Protein AF-A0A2P2I6U3-F1 (afdb_monomer)

Structure (mmCIF, N/CA/C/O backbone):
data_AF-A0A2P2I6U3-F1
#
_entry.id   AF-A0A2P2I6U3-F1
#
loop_
_atom_site.group_PDB
_atom_site.id
_atom_site.type_symbol
_atom_site.label_atom_id
_atom_site.label_alt_id
_atom_site.label_comp_id
_atom_site.label_asym_id
_atom_site.label_entity_id
_atom_site.label_seq_id
_atom_site.pdbx_PDB_ins_code
_atom_site.Cartn_x
_atom_site.Cartn_y
_atom_site.Cartn_z
_atom_site.occupancy
_atom_site.B_iso_or_equiv
_atom_site.auth_seq_id
_atom_site.auth_comp_id
_atom_site.auth_asym_id
_atom_site.auth_atom_id
_atom_site.pdbx_PDB_model_num
ATOM 1 N N . GLU A 1 1 ? -34.707 10.353 3.889 1.00 72.12 1 GLU A N 1
ATOM 2 C CA . GLU A 1 1 ? -35.428 11.350 3.066 1.00 72.12 1 GLU A CA 1
ATOM 3 C C . GLU A 1 1 ? -36.937 11.188 3.219 1.00 72.12 1 GLU A C 1
ATOM 5 O O . GLU A 1 1 ? -37.563 12.155 3.626 1.00 72.12 1 GLU A O 1
ATOM 10 N N . ALA A 1 2 ? -37.469 9.963 3.105 1.00 83.56 2 ALA A N 1
ATOM 11 C CA . ALA A 1 2 ? -38.882 9.637 3.361 1.00 83.56 2 ALA A CA 1
ATOM 12 C C . ALA A 1 2 ? -39.468 10.165 4.695 1.00 83.56 2 ALA A C 1
ATOM 14 O O . ALA A 1 2 ? -40.601 10.624 4.729 1.00 83.56 2 ALA A O 1
ATOM 15 N N . GLU A 1 3 ? -38.709 10.157 5.803 1.00 84.88 3 GLU A N 1
ATOM 16 C CA . GLU A 1 3 ? -39.200 10.711 7.083 1.00 84.88 3 GLU A CA 1
ATOM 17 C C . GLU A 1 3 ? -39.401 12.238 7.031 1.00 84.88 3 GLU A C 1
ATOM 19 O O . GLU A 1 3 ? -40.329 12.758 7.639 1.00 84.88 3 GLU A O 1
ATOM 24 N N . VAL A 1 4 ? -38.560 12.975 6.295 1.00 88.00 4 VAL A N 1
ATOM 25 C CA . VAL A 1 4 ? -38.697 14.438 6.171 1.00 88.00 4 VAL A CA 1
ATOM 26 C C . VAL A 1 4 ? -39.866 14.801 5.273 1.00 88.00 4 VAL A C 1
ATOM 28 O O . VAL A 1 4 ? -40.567 15.757 5.573 1.00 88.00 4 VAL A O 1
ATOM 31 N N . GLU A 1 5 ? -40.072 14.036 4.208 1.00 88.31 5 GLU A N 1
ATOM 32 C CA . GLU A 1 5 ? -41.209 14.181 3.301 1.00 88.31 5 GLU A CA 1
ATOM 33 C C . GLU A 1 5 ? -42.530 13.953 4.043 1.00 88.31 5 GLU A C 1
ATOM 35 O O . GLU A 1 5 ? -43.355 14.859 4.093 1.00 88.31 5 GLU A O 1
ATOM 40 N N . ARG A 1 6 ? -42.645 12.846 4.792 1.00 88.25 6 ARG A N 1
ATOM 41 C CA . ARG A 1 6 ? -43.804 12.576 5.660 1.00 88.25 6 ARG A CA 1
ATOM 42 C C . ARG A 1 6 ? -44.073 13.702 6.666 1.00 88.25 6 ARG A C 1
ATOM 44 O O . ARG A 1 6 ? -45.219 14.076 6.889 1.00 88.25 6 ARG A O 1
ATOM 51 N N . LEU A 1 7 ? -43.034 14.240 7.312 1.00 86.81 7 LEU A N 1
ATOM 52 C CA . LEU A 1 7 ? -43.202 15.333 8.279 1.00 86.81 7 LEU A CA 1
ATOM 53 C C . LEU A 1 7 ? -43.547 16.671 7.604 1.00 86.81 7 LEU A C 1
ATOM 55 O O . LEU A 1 7 ? -44.199 17.499 8.231 1.00 86.81 7 LEU A O 1
ATOM 59 N N . LEU A 1 8 ? -43.122 16.902 6.359 1.00 86.56 8 LEU A N 1
ATOM 60 C CA . LEU A 1 8 ? -43.490 18.089 5.580 1.00 86.56 8 LEU A CA 1
ATOM 61 C C . LEU A 1 8 ? -44.951 18.033 5.132 1.00 86.56 8 LEU A C 1
ATOM 63 O O . LEU A 1 8 ? -45.659 19.015 5.331 1.00 86.56 8 LEU A O 1
ATOM 67 N N . GLU A 1 9 ? -45.402 16.887 4.621 1.00 86.06 9 GLU A N 1
ATOM 68 C CA . GLU A 1 9 ? -46.812 16.638 4.290 1.00 86.06 9 GLU A CA 1
ATOM 69 C C . GLU A 1 9 ? -47.708 16.848 5.516 1.00 86.06 9 GLU A C 1
ATOM 71 O O . GLU A 1 9 ? -48.754 17.488 5.440 1.00 86.06 9 GLU A O 1
ATOM 76 N N . LEU A 1 10 ? -47.256 16.378 6.683 1.00 84.94 10 LEU A N 1
ATOM 77 C CA . LEU A 1 10 ? -47.972 16.562 7.940 1.00 84.94 10 LEU A CA 1
ATOM 78 C C . LEU A 1 10 ? -47.996 18.037 8.381 1.00 84.94 10 LEU A C 1
ATOM 80 O O . LEU A 1 10 ? -49.028 18.510 8.844 1.00 84.94 10 LEU A O 1
ATOM 84 N N . VAL A 1 11 ? -46.914 18.802 8.193 1.00 85.12 11 VAL A N 1
ATOM 85 C CA . VAL A 1 11 ? -46.905 20.258 8.454 1.00 85.12 11 VAL A CA 1
ATOM 86 C C . VAL A 1 11 ? -47.843 21.013 7.507 1.00 85.12 11 VAL A C 1
ATOM 88 O O . VAL A 1 11 ? -48.500 21.957 7.945 1.00 85.12 11 VAL A O 1
ATOM 91 N N . GLU A 1 12 ? -47.903 20.622 6.235 1.00 85.31 12 GLU A N 1
ATOM 92 C CA . GLU A 1 12 ? -48.780 21.232 5.231 1.00 85.31 12 GLU A CA 1
ATOM 93 C C . GLU A 1 12 ? -50.254 20.958 5.551 1.00 85.31 12 GLU A C 1
ATOM 95 O O . GLU A 1 12 ? -51.020 21.908 5.721 1.00 85.31 12 GLU A O 1
ATOM 100 N N . ALA A 1 13 ? -50.619 19.695 5.791 1.00 79.94 13 ALA A N 1
ATOM 101 C CA . ALA A 1 13 ? -51.964 19.310 6.217 1.00 79.94 13 ALA A CA 1
ATOM 102 C C . ALA A 1 13 ? -52.373 20.014 7.523 1.00 79.94 13 ALA A C 1
ATOM 104 O O . ALA A 1 13 ? -53.473 20.548 7.647 1.00 79.94 13 ALA A O 1
ATOM 105 N N . MET A 1 14 ? -51.463 20.105 8.497 1.00 76.75 14 MET A N 1
ATOM 106 C CA . MET A 1 14 ? -51.716 20.803 9.759 1.00 76.75 14 MET A CA 1
ATOM 107 C C . MET A 1 14 ? -51.795 22.329 9.648 1.00 76.75 14 MET A C 1
ATOM 109 O O . MET A 1 14 ? -52.259 22.969 10.592 1.00 76.75 14 MET A O 1
ATOM 113 N N . SER A 1 15 ? -51.366 22.927 8.536 1.00 76.31 15 SER A N 1
ATOM 114 C CA . SER A 1 15 ? -51.547 24.363 8.295 1.00 76.31 15 SER A CA 1
ATOM 115 C C . SER A 1 15 ? -52.991 24.722 7.925 1.00 76.31 15 SER A C 1
ATOM 117 O O . SER A 1 15 ? -53.403 25.866 8.120 1.00 76.31 15 SER A O 1
ATOM 119 N N . GLU A 1 16 ? -53.766 23.735 7.466 1.00 74.88 16 GLU A N 1
ATOM 120 C CA . GLU A 1 16 ? -55.179 23.873 7.102 1.00 74.88 16 GLU A CA 1
ATOM 121 C C . GLU A 1 16 ? -56.122 23.628 8.293 1.00 74.88 16 GLU A C 1
ATOM 123 O O . GLU A 1 16 ? -57.252 24.121 8.310 1.00 74.88 16 GLU A O 1
ATOM 128 N N . PHE A 1 17 ? -55.656 22.907 9.319 1.00 73.62 17 PHE A N 1
ATOM 129 C CA . PHE A 1 17 ? -56.440 22.595 10.514 1.00 73.62 17 PHE A CA 1
ATOM 130 C C . PHE A 1 17 ? -56.367 23.704 11.572 1.00 73.62 17 PHE A C 1
ATOM 132 O O . PHE A 1 17 ? -55.311 24.263 11.875 1.00 73.62 17 PHE A O 1
ATOM 139 N N . THR A 1 18 ? -57.504 23.992 12.213 1.00 73.38 18 THR A N 1
ATOM 140 C CA . THR A 1 18 ? -57.532 24.884 13.385 1.00 73.38 18 THR A CA 1
ATOM 141 C C . THR A 1 18 ? -57.047 24.163 14.653 1.00 73.38 18 THR A C 1
ATOM 143 O O . THR A 1 18 ? -57.445 23.022 14.877 1.00 73.38 18 THR A O 1
ATOM 146 N N . PRO A 1 19 ? -56.297 24.824 15.561 1.00 67.31 19 PRO A N 1
ATOM 147 C CA . PRO A 1 19 ? -55.692 24.186 16.744 1.00 67.31 19 PRO A CA 1
ATOM 148 C C . PRO A 1 19 ? -56.659 23.520 17.743 1.00 67.31 19 PRO A C 1
ATOM 150 O O . PRO A 1 19 ? -56.214 22.796 18.629 1.00 67.31 19 PRO A O 1
ATOM 153 N N . CYS A 1 20 ? -57.967 23.786 17.643 1.00 65.75 20 CYS A N 1
ATOM 154 C CA . CYS A 1 20 ? -59.003 23.218 18.516 1.00 65.75 20 CYS A CA 1
ATOM 155 C C . CYS A 1 20 ? -59.630 21.918 17.983 1.00 65.75 20 CYS A C 1
ATOM 157 O O . CYS A 1 20 ? -60.522 21.374 18.632 1.00 65.75 20 CYS A O 1
ATOM 159 N N . GLN A 1 21 ? -59.217 21.436 16.810 1.00 78.56 21 GLN A N 1
ATOM 160 C CA . GLN A 1 21 ? -59.732 20.195 16.236 1.00 78.56 21 GLN A CA 1
ATOM 161 C C . GLN A 1 21 ? -59.017 18.963 16.823 1.00 78.56 21 GLN A C 1
ATOM 163 O O . GLN A 1 21 ? -57.795 18.994 16.987 1.00 78.56 21 GLN A O 1
ATOM 168 N N . PRO A 1 22 ? -59.738 17.872 17.149 1.00 75.56 22 PRO A N 1
ATOM 169 C CA . PRO A 1 22 ? -59.126 16.650 17.681 1.00 75.56 22 PRO A CA 1
ATOM 170 C C . PRO A 1 22 ? -58.134 16.017 16.695 1.00 75.56 22 PRO A C 1
ATOM 172 O O . PRO A 1 22 ? -57.142 15.421 17.111 1.00 75.56 22 PRO A O 1
ATOM 175 N N . GLU A 1 23 ? -58.340 16.215 15.393 1.00 76.44 23 GLU A N 1
ATOM 176 C CA . GLU A 1 23 ? -57.441 15.764 14.329 1.00 76.44 23 GLU A CA 1
ATOM 177 C C . GLU A 1 23 ? -56.062 16.444 14.415 1.00 76.44 23 GLU A C 1
ATOM 179 O O . GLU A 1 23 ? -55.039 15.813 14.152 1.00 76.44 23 GLU A O 1
ATOM 184 N N . TYR A 1 24 ? -56.017 17.706 14.861 1.00 79.50 24 TYR A N 1
ATOM 185 C CA . TYR A 1 24 ? -54.774 18.456 15.059 1.00 79.50 24 TYR A CA 1
ATOM 186 C C . TYR A 1 24 ? -53.942 17.881 16.215 1.00 79.50 24 TYR A C 1
ATOM 188 O O . TYR A 1 24 ? -52.721 17.770 16.112 1.00 79.50 24 TYR A O 1
ATOM 196 N N . GLN A 1 25 ? -54.595 17.480 17.311 1.00 80.00 25 GLN A N 1
ATOM 197 C CA . GLN A 1 25 ? -53.914 16.854 18.451 1.00 80.00 25 GLN A CA 1
ATOM 198 C C . GLN A 1 25 ? -53.419 15.446 18.105 1.00 80.00 25 GLN A C 1
ATOM 200 O O . GLN A 1 25 ? -52.273 15.116 18.398 1.00 80.00 25 GLN A O 1
ATOM 205 N N . HIS A 1 26 ? -54.230 14.656 17.398 1.00 80.56 26 HIS A N 1
ATOM 206 C CA . HIS A 1 26 ? -53.841 13.319 16.951 1.00 80.56 26 HIS A CA 1
ATOM 207 C C . HIS A 1 26 ? -52.624 13.345 16.005 1.00 80.56 26 HIS A C 1
ATOM 209 O O . HIS A 1 26 ? -51.716 12.529 16.142 1.00 80.56 26 HIS A O 1
ATOM 215 N N . ALA A 1 27 ? -52.557 14.305 15.076 1.00 79.38 27 ALA A N 1
ATOM 216 C CA . ALA A 1 27 ? -51.416 14.453 14.165 1.00 79.38 27 ALA A CA 1
ATOM 217 C C . ALA A 1 27 ? -50.106 14.819 14.895 1.00 79.38 27 ALA A C 1
ATOM 219 O O . ALA A 1 27 ? -49.026 14.353 14.523 1.00 79.38 27 ALA A O 1
ATOM 220 N N . LEU A 1 28 ? -50.194 15.622 15.961 1.00 83.06 28 LEU A N 1
ATOM 221 C CA . LEU A 1 28 ? -49.058 15.944 16.831 1.00 83.06 28 LEU A CA 1
ATOM 222 C C . LEU A 1 28 ? -48.564 14.715 17.603 1.00 83.06 28 LEU A C 1
ATOM 224 O O . LEU A 1 28 ? -47.358 14.453 17.645 1.00 83.06 28 LEU A O 1
ATOM 228 N N . GLU A 1 29 ? -49.489 13.929 18.153 1.00 84.00 29 GLU A N 1
ATOM 229 C CA . GLU A 1 29 ? -49.180 12.679 18.852 1.00 84.00 29 GLU A CA 1
ATOM 230 C C . GLU A 1 29 ? -48.549 11.637 17.918 1.00 84.00 29 GLU A C 1
ATOM 232 O O . GLU A 1 29 ? -47.553 11.014 18.289 1.00 84.00 29 GLU A O 1
ATOM 237 N N . GLU A 1 30 ? -49.046 11.503 16.684 1.00 83.94 30 GLU A N 1
ATOM 238 C CA . GLU A 1 30 ? -48.472 10.606 15.671 1.00 83.94 30 GLU A CA 1
ATOM 239 C C . GLU A 1 30 ? -47.037 11.007 15.295 1.00 83.94 30 GLU A C 1
ATOM 241 O O . GLU A 1 30 ? -46.159 10.155 15.125 1.00 83.94 30 GLU A O 1
ATOM 246 N N . ALA A 1 31 ? -46.766 12.312 15.216 1.00 81.06 31 ALA A N 1
ATOM 247 C CA . ALA A 1 31 ? -45.419 12.829 15.010 1.00 81.06 31 ALA A CA 1
ATOM 248 C C . ALA A 1 31 ? -44.532 12.726 16.271 1.00 81.06 31 ALA A C 1
ATOM 250 O O . ALA A 1 31 ? -43.308 12.889 16.174 1.00 81.06 31 ALA A O 1
ATOM 251 N N . GLY A 1 32 ? -45.112 12.439 17.442 1.00 84.50 32 GLY A N 1
ATOM 252 C CA . GLY A 1 32 ? -44.432 12.373 18.737 1.00 84.50 32 GLY A CA 1
ATOM 253 C C . GLY A 1 32 ? -43.978 13.740 19.249 1.00 84.50 32 GLY A C 1
ATOM 254 O O . GLY A 1 32 ? -42.893 13.851 19.824 1.00 84.50 32 GLY A O 1
ATOM 255 N N . VAL A 1 33 ? -44.748 14.794 18.969 1.00 85.56 33 VAL A N 1
ATOM 256 C CA . VAL A 1 33 ? -44.380 16.190 19.227 1.00 85.56 33 VAL A CA 1
ATOM 257 C C . VAL A 1 33 ? -45.540 16.937 19.889 1.00 85.56 33 VAL A C 1
ATOM 259 O O . VAL A 1 33 ? -46.689 16.683 19.566 1.00 85.56 33 VAL A O 1
ATOM 262 N N . SER A 1 34 ? -45.266 17.880 20.797 1.00 83.12 34 SER A N 1
ATOM 263 C CA . SER A 1 34 ? -46.320 18.535 21.599 1.00 83.12 34 SER A CA 1
ATOM 264 C C . SER A 1 34 ? -46.818 19.853 20.994 1.00 83.12 34 SER A C 1
ATOM 266 O O . SER A 1 34 ? -47.833 20.399 21.420 1.00 83.12 34 SER A O 1
ATOM 268 N N . SER A 1 35 ? -46.085 20.405 20.023 1.00 85.50 35 SER A N 1
ATOM 269 C CA . SER A 1 35 ? -46.389 21.688 19.387 1.00 85.50 35 SER A CA 1
ATOM 270 C C . SER A 1 35 ? -45.965 21.725 17.917 1.00 85.50 35 SER A C 1
ATOM 272 O O . SER A 1 35 ? -44.944 21.162 17.523 1.00 85.50 35 SER A O 1
ATOM 274 N N . MET A 1 36 ? -46.702 22.488 17.108 1.00 81.94 36 MET A N 1
ATOM 275 C CA . MET A 1 36 ? -46.356 22.790 15.715 1.00 81.94 36 MET A CA 1
ATOM 276 C C . MET A 1 36 ? -44.940 23.368 15.571 1.00 81.94 36 MET A C 1
ATOM 278 O O . MET A 1 36 ? -44.224 23.063 14.617 1.00 81.94 36 MET A O 1
ATOM 282 N N . ASP A 1 37 ? -44.503 24.185 16.529 1.00 84.69 37 ASP A N 1
ATOM 283 C CA . ASP A 1 37 ? -43.168 24.786 16.490 1.00 84.69 37 ASP A CA 1
ATOM 284 C C . ASP A 1 37 ? -42.065 23.747 16.700 1.00 84.69 37 ASP A C 1
ATOM 286 O O . ASP A 1 37 ? -40.988 23.841 16.110 1.00 84.69 37 ASP A O 1
ATOM 290 N N . GLU A 1 38 ? -42.322 22.735 17.524 1.00 86.00 38 GLU A N 1
ATOM 291 C CA . GLU A 1 38 ? -41.407 21.615 17.724 1.00 86.00 38 GLU A CA 1
ATOM 292 C C . GLU A 1 38 ? -41.348 20.721 16.478 1.00 86.00 38 GLU A C 1
ATOM 294 O O . GLU A 1 38 ? -40.266 20.262 16.106 1.00 86.00 38 GLU A O 1
ATOM 299 N N . LEU A 1 39 ? -42.472 20.552 15.774 1.00 86.00 39 LEU A N 1
ATOM 300 C CA . LEU A 1 39 ? -42.542 19.786 14.532 1.00 86.00 39 LEU A CA 1
ATOM 301 C C . LEU A 1 39 ? -41.736 20.480 13.424 1.00 86.00 39 LEU A C 1
ATOM 303 O O . LEU A 1 39 ? -40.874 19.863 12.795 1.00 86.00 39 LEU A O 1
ATOM 307 N N . LYS A 1 40 ? -41.918 21.797 13.262 1.00 87.56 40 LYS A N 1
ATOM 308 C CA . LYS A 1 40 ? -41.123 22.631 12.344 1.00 87.56 40 LYS A CA 1
ATOM 309 C C . LYS A 1 40 ? -39.629 22.595 12.681 1.00 87.56 40 LYS A C 1
ATOM 311 O O . LYS A 1 40 ? -38.795 22.485 11.780 1.00 87.56 40 LYS A O 1
ATOM 316 N N . LYS A 1 41 ? -39.267 22.627 13.970 1.00 90.88 41 LYS A N 1
ATOM 317 C CA . LYS A 1 41 ? -37.871 22.460 14.419 1.00 90.88 41 LYS A CA 1
ATOM 318 C C . LYS A 1 41 ? -37.328 21.078 14.056 1.00 90.88 41 LYS A C 1
ATOM 320 O O . LYS A 1 41 ? -36.211 20.989 13.546 1.00 90.88 41 LYS A O 1
ATOM 325 N N . ARG A 1 42 ? -38.102 20.007 14.256 1.00 88.50 42 ARG A N 1
ATOM 326 C CA . ARG A 1 42 ? -37.706 18.637 13.893 1.00 88.50 42 ARG A CA 1
ATOM 327 C C . ARG A 1 42 ? -37.437 18.520 12.391 1.00 88.50 42 ARG A C 1
ATOM 329 O O . ARG A 1 42 ? -36.359 18.057 12.015 1.00 88.50 42 ARG A O 1
ATOM 336 N N . VAL A 1 43 ? -38.325 19.048 11.549 1.00 91.00 43 VAL A N 1
ATOM 337 C CA . VAL A 1 43 ? -38.124 19.130 10.091 1.00 91.00 43 VAL A CA 1
ATOM 338 C C . VAL A 1 43 ? -36.840 19.894 9.749 1.00 91.00 43 VAL A C 1
ATOM 340 O O . VAL A 1 43 ? -36.000 19.378 9.012 1.00 91.00 43 VAL A O 1
ATOM 343 N N . ALA A 1 44 ? -36.624 21.075 10.336 1.00 92.00 44 ALA A N 1
ATOM 344 C CA . ALA A 1 44 ? -35.427 21.880 10.084 1.00 92.00 44 ALA A CA 1
ATOM 345 C C . ALA A 1 44 ? -34.128 21.147 10.473 1.00 92.00 44 ALA A C 1
ATOM 347 O O . ALA A 1 44 ? -33.147 21.167 9.724 1.00 92.00 44 ALA A O 1
ATOM 348 N N . THR A 1 45 ? -34.115 20.446 11.613 1.00 92.06 45 THR A N 1
ATOM 349 C CA . THR A 1 45 ? -32.941 19.669 12.046 1.00 92.06 45 THR A CA 1
ATOM 350 C C . THR A 1 45 ? -32.647 18.494 11.115 1.00 92.06 45 THR A C 1
ATOM 352 O O . THR A 1 45 ? -31.483 18.260 10.780 1.00 92.06 45 THR A O 1
ATOM 355 N N . LEU A 1 46 ? -33.675 17.776 10.650 1.00 89.69 46 LEU A N 1
ATOM 356 C CA . LEU A 1 46 ? -33.506 16.673 9.707 1.00 89.69 46 LEU A CA 1
ATOM 357 C C . LEU A 1 46 ? -33.047 17.178 8.334 1.00 89.69 46 LEU A C 1
ATOM 359 O O . LEU A 1 46 ? -32.109 16.620 7.769 1.00 89.69 46 LEU A O 1
ATOM 363 N N . GLN A 1 47 ? -33.600 18.287 7.837 1.00 91.12 47 GLN A N 1
ATOM 364 C CA . GLN A 1 47 ? -33.125 18.939 6.613 1.00 91.12 47 GLN A CA 1
ATOM 365 C C . GLN A 1 47 ? -31.660 19.379 6.729 1.00 91.12 47 GLN A C 1
ATOM 367 O O . GLN A 1 47 ? -30.885 19.194 5.791 1.00 91.12 47 GLN A O 1
ATOM 372 N N . GLN A 1 48 ? -31.238 19.915 7.878 1.00 92.56 48 GLN A N 1
ATOM 373 C CA . GLN A 1 48 ? -29.841 20.287 8.105 1.00 92.56 48 GLN A CA 1
ATOM 374 C C . GLN A 1 48 ? -28.918 19.058 8.131 1.00 92.56 48 GLN A C 1
ATOM 376 O O . GLN A 1 48 ? -27.818 19.113 7.579 1.00 92.56 48 GLN A O 1
ATOM 381 N N . LYS A 1 49 ? -29.355 17.941 8.727 1.00 91.12 49 LYS A N 1
ATOM 382 C CA . LYS A 1 49 ? -28.618 16.665 8.699 1.00 91.12 49 LYS A CA 1
ATOM 383 C C . LYS A 1 49 ? -28.512 16.102 7.279 1.00 91.12 49 LYS A C 1
ATOM 385 O O . LYS A 1 49 ? -27.425 15.689 6.882 1.00 91.12 49 LYS A O 1
ATOM 390 N N . ILE A 1 50 ? -29.588 16.157 6.493 1.00 91.06 50 ILE A N 1
ATOM 391 C CA . ILE A 1 50 ? -29.591 15.747 5.079 1.00 91.06 50 ILE A CA 1
ATOM 392 C C . ILE A 1 50 ? -28.649 16.635 4.256 1.00 91.06 50 ILE A C 1
ATOM 394 O O . ILE A 1 50 ? -27.837 16.133 3.492 1.00 91.06 50 ILE A O 1
ATOM 398 N N . ARG A 1 51 ? -28.671 17.959 4.443 1.00 91.00 51 ARG A N 1
ATOM 399 C CA . ARG A 1 51 ? -27.737 18.868 3.752 1.00 91.00 51 ARG A CA 1
ATOM 400 C C . ARG A 1 51 ? -26.282 18.588 4.120 1.00 91.00 51 ARG A C 1
ATOM 402 O O . ARG A 1 51 ? -25.434 18.551 3.240 1.00 91.00 51 ARG A O 1
ATOM 409 N N . LYS A 1 52 ? -25.983 18.355 5.402 1.00 91.12 52 LYS A N 1
ATOM 410 C CA . LYS A 1 52 ? -24.625 18.001 5.850 1.00 91.12 52 LYS A CA 1
ATOM 411 C C . LYS A 1 52 ? -24.156 16.669 5.266 1.00 91.12 52 LYS A C 1
ATOM 413 O O . LYS A 1 52 ? -23.017 16.581 4.830 1.0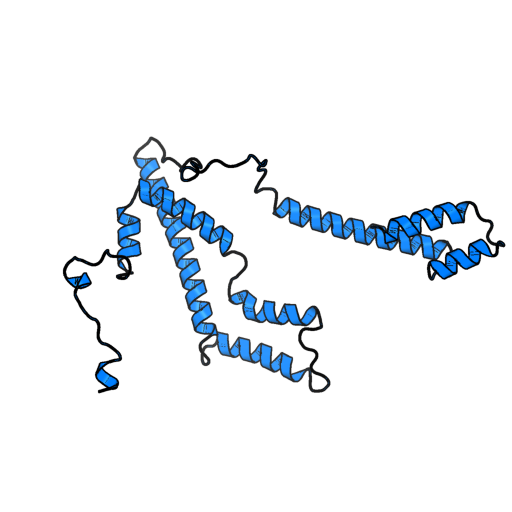0 91.12 52 LYS A O 1
ATOM 418 N N . THR A 1 53 ? -25.021 15.657 5.242 1.00 85.56 53 THR A N 1
ATOM 419 C CA . THR A 1 53 ? -24.701 14.345 4.656 1.00 85.56 53 THR A CA 1
ATOM 420 C C . THR A 1 53 ? -24.555 14.416 3.141 1.00 85.56 53 THR A C 1
ATOM 422 O O . THR A 1 53 ? -23.597 13.855 2.630 1.00 85.56 53 THR A O 1
ATOM 425 N N . ARG A 1 54 ? -25.394 15.179 2.428 1.00 89.12 54 ARG A N 1
ATOM 426 C CA . ARG A 1 54 ? -25.225 15.447 0.988 1.00 89.12 54 ARG A CA 1
ATOM 427 C C . ARG A 1 54 ? -23.952 16.223 0.681 1.00 89.12 54 ARG A C 1
ATOM 429 O O . ARG A 1 54 ? -23.257 15.866 -0.253 1.00 89.12 54 ARG A O 1
ATOM 436 N N . ASN A 1 55 ? -23.612 17.242 1.469 1.00 84.38 55 ASN A N 1
ATOM 437 C CA . ASN A 1 55 ? -22.361 17.981 1.284 1.00 84.38 55 ASN A CA 1
ATOM 438 C C . ASN A 1 55 ? -21.142 17.103 1.564 1.00 84.38 55 ASN A C 1
ATOM 440 O O . ASN A 1 55 ? -20.151 17.227 0.861 1.00 84.38 55 ASN A O 1
ATOM 444 N N . LYS A 1 56 ? -21.222 16.213 2.561 1.00 85.31 56 LYS A N 1
ATOM 445 C CA . LYS A 1 56 ? -20.176 15.226 2.832 1.00 85.31 56 LYS A CA 1
ATOM 446 C C . LYS A 1 56 ? -20.064 14.213 1.693 1.00 85.31 56 LYS A C 1
ATOM 448 O O . LYS A 1 56 ? -18.963 13.976 1.232 1.00 85.31 56 LYS A O 1
ATOM 453 N N . LEU A 1 57 ? -21.190 13.701 1.194 1.00 77.25 57 LEU A N 1
ATOM 454 C CA . LEU A 1 57 ? -21.222 12.817 0.031 1.00 77.25 57 LEU A CA 1
ATOM 455 C C . LEU A 1 57 ? -20.638 13.515 -1.197 1.00 77.25 57 LEU A C 1
ATOM 457 O O . LEU A 1 57 ? -19.805 12.933 -1.857 1.00 77.25 57 LEU A O 1
ATOM 461 N N . LEU A 1 58 ? -20.995 14.774 -1.460 1.00 77.56 58 LEU A N 1
ATOM 462 C CA . LEU A 1 58 ? -20.423 15.566 -2.547 1.00 77.56 58 LEU A CA 1
ATOM 463 C C . LEU A 1 58 ? -18.937 15.864 -2.338 1.00 77.56 58 LEU A C 1
ATOM 465 O O . LEU A 1 58 ? -18.226 15.915 -3.324 1.00 77.56 58 LEU A O 1
ATOM 469 N N . GLN A 1 59 ? -18.458 16.047 -1.104 1.00 70.94 59 GLN A N 1
ATOM 470 C CA . GLN A 1 59 ? -17.027 16.187 -0.806 1.00 70.94 59 GLN A CA 1
ATOM 471 C C . GLN A 1 59 ? -16.264 14.877 -1.015 1.00 70.94 59 GLN A C 1
ATOM 473 O O . GLN A 1 59 ? -15.167 14.899 -1.562 1.00 70.94 59 GLN A O 1
ATOM 478 N N . ASP A 1 60 ? -16.851 13.752 -0.612 1.00 61.91 60 ASP A N 1
ATOM 479 C CA . ASP A 1 60 ? -16.295 12.417 -0.831 1.00 61.91 60 ASP A CA 1
ATOM 480 C C . ASP A 1 60 ? -16.355 12.059 -2.333 1.00 61.91 60 ASP A C 1
ATOM 482 O O . ASP A 1 60 ? -15.427 11.461 -2.868 1.00 61.91 60 ASP A O 1
ATOM 486 N N . SER A 1 61 ? -17.391 12.509 -3.052 1.00 56.69 61 SER A N 1
ATOM 487 C CA . SER A 1 61 ? -17.519 12.384 -4.505 1.00 56.69 61 SER A CA 1
ATOM 488 C C . SER A 1 61 ? -16.589 13.333 -5.256 1.00 56.69 61 SER A C 1
ATOM 490 O O . SER A 1 61 ? -15.986 12.900 -6.215 1.00 56.69 61 SER A O 1
ATOM 492 N N . THR A 1 62 ? -16.376 14.590 -4.857 1.00 46.78 62 THR A N 1
ATOM 493 C CA . THR A 1 62 ? -15.393 15.467 -5.528 1.00 46.78 62 THR A CA 1
ATOM 494 C C . THR A 1 62 ? -13.951 15.107 -5.182 1.00 46.78 62 THR A C 1
ATOM 496 O O . THR A 1 62 ? -13.057 15.406 -5.969 1.00 46.78 62 THR A O 1
ATOM 499 N N . ALA A 1 63 ? -13.716 14.423 -4.059 1.00 45.12 63 ALA A N 1
ATOM 500 C CA . ALA A 1 63 ? -12.457 13.729 -3.799 1.00 45.12 63 ALA A CA 1
ATOM 501 C C . ALA A 1 63 ? -12.304 12.439 -4.638 1.00 45.12 63 ALA A C 1
ATOM 503 O O . ALA A 1 63 ? -11.179 11.986 -4.820 1.00 45.12 63 ALA A O 1
ATOM 504 N N . GLY A 1 64 ? -13.400 11.882 -5.176 1.00 43.88 64 GLY A N 1
ATOM 505 C CA . GLY A 1 64 ? -13.416 10.698 -6.051 1.00 43.88 64 GLY A CA 1
ATOM 506 C C . GLY A 1 64 ? -13.584 10.964 -7.561 1.00 43.88 64 GLY A C 1
ATOM 507 O O . GLY A 1 64 ? -13.214 10.119 -8.359 1.00 43.88 64 GLY A O 1
ATOM 508 N N . VAL A 1 65 ? -14.079 12.132 -7.987 1.00 37.44 65 VAL A N 1
ATOM 509 C CA . VAL A 1 65 ? -14.511 12.438 -9.377 1.00 37.44 65 VAL A CA 1
ATOM 510 C C . VAL A 1 65 ? -13.431 13.169 -10.199 1.00 37.44 65 VAL A C 1
ATOM 512 O O . VAL A 1 65 ? -13.707 13.796 -11.214 1.00 37.44 65 VAL A O 1
ATOM 515 N N . VAL A 1 66 ? -12.154 13.046 -9.828 1.00 36.06 66 VAL A N 1
ATOM 516 C CA . VAL A 1 66 ? -11.078 13.188 -10.839 1.00 36.06 66 VAL A CA 1
ATOM 517 C C . VAL A 1 66 ? -10.779 11.841 -11.515 1.00 36.06 66 VAL A C 1
ATOM 519 O O . VAL A 1 66 ? -9.966 11.781 -12.432 1.00 36.06 66 VAL A O 1
ATOM 522 N N . ALA A 1 67 ? -11.459 10.762 -11.116 1.00 41.06 67 ALA A N 1
ATOM 523 C CA . ALA A 1 67 ? -11.334 9.460 -11.743 1.00 41.06 67 ALA A CA 1
ATOM 524 C C . ALA A 1 67 ? -12.716 8.937 -12.158 1.00 41.06 67 ALA A C 1
ATOM 526 O O . ALA A 1 67 ? -13.586 8.719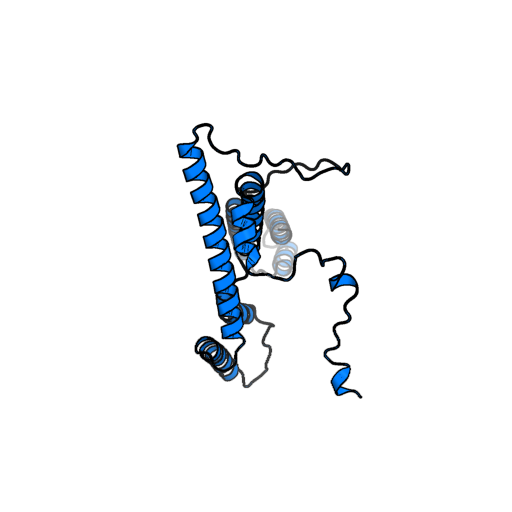 -11.323 1.00 41.06 67 ALA A O 1
ATOM 527 N N . ASP A 1 68 ? -12.848 8.693 -13.459 1.00 34.69 68 ASP A N 1
ATOM 528 C CA . ASP A 1 68 ? -13.818 7.782 -14.068 1.00 34.69 68 ASP A CA 1
ATOM 529 C C . ASP A 1 68 ? -15.213 8.340 -14.418 1.00 34.69 68 ASP A C 1
ATOM 531 O O . ASP A 1 68 ? -16.227 8.087 -13.773 1.00 34.69 68 ASP A O 1
ATOM 535 N N . GLU A 1 69 ? -15.271 9.044 -15.554 1.00 35.72 69 GLU A N 1
ATOM 536 C CA . GLU A 1 69 ? -16.405 8.912 -16.472 1.00 35.72 69 GLU A CA 1
ATOM 537 C C . GLU A 1 69 ? -16.079 7.775 -17.458 1.00 35.72 69 GLU A C 1
ATOM 539 O O . GLU A 1 69 ? -15.263 7.949 -18.366 1.00 35.72 69 GLU A O 1
ATOM 544 N N . GLN A 1 70 ? -16.707 6.608 -17.292 1.00 37.41 70 GLN A N 1
ATOM 545 C CA . GLN A 1 70 ? -16.796 5.589 -18.341 1.00 37.41 70 GLN A CA 1
ATOM 546 C C . GLN A 1 70 ? -18.255 5.183 -18.551 1.00 37.41 70 GLN A C 1
ATOM 548 O O . GLN A 1 70 ? -18.884 4.547 -17.709 1.00 37.41 70 GLN A O 1
ATOM 553 N N . GLU A 1 71 ? -18.777 5.585 -19.710 1.00 37.00 71 GLU A N 1
ATOM 554 C CA . GLU A 1 71 ? -19.990 5.048 -20.317 1.00 37.00 71 GLU A CA 1
ATOM 555 C C . GLU A 1 71 ? -19.835 3.545 -20.585 1.00 37.00 71 GLU A C 1
ATOM 557 O O . GLU A 1 71 ? -18.863 3.087 -21.190 1.00 37.00 71 GLU A O 1
ATOM 562 N N . GLU A 1 72 ? -20.854 2.791 -20.181 1.00 42.47 72 GLU A N 1
ATOM 563 C CA . GLU A 1 72 ? -21.040 1.390 -20.524 1.00 42.47 72 GLU A CA 1
ATOM 564 C C . GLU A 1 72 ? -21.177 1.210 -22.044 1.00 42.47 72 GLU A C 1
ATOM 566 O O . GLU A 1 72 ? -22.071 1.768 -22.688 1.00 42.47 72 GLU A O 1
ATOM 571 N N . LYS A 1 73 ? -20.338 0.347 -22.627 1.00 33.56 73 LYS A N 1
ATOM 572 C CA . LYS A 1 73 ? -20.635 -0.290 -23.911 1.00 33.56 73 LYS A CA 1
ATOM 573 C C . LYS A 1 73 ? -20.175 -1.742 -23.910 1.00 33.56 73 LYS A C 1
ATOM 575 O O . LYS A 1 73 ? -19.043 -2.060 -23.561 1.00 33.56 73 LYS A O 1
ATOM 580 N N . GLU A 1 74 ? -21.112 -2.601 -24.290 1.00 36.50 74 GLU A N 1
ATOM 581 C CA . GLU A 1 74 ? -21.045 -4.054 -24.214 1.00 36.50 74 GLU A CA 1
ATOM 582 C C . GLU A 1 74 ? -19.882 -4.705 -24.988 1.00 36.50 74 GLU A C 1
ATOM 584 O O . GLU A 1 74 ? -19.373 -4.202 -25.991 1.00 36.50 74 GLU A O 1
ATOM 589 N N . VAL A 1 75 ? -19.510 -5.879 -24.478 1.00 44.44 75 VAL A N 1
ATOM 590 C CA . VAL A 1 75 ? -18.357 -6.731 -24.799 1.00 44.44 75 VAL A CA 1
ATOM 591 C C . VAL A 1 75 ? -18.304 -7.160 -26.277 1.00 44.44 75 VAL A C 1
ATOM 593 O O . VAL A 1 75 ? -19.293 -7.649 -26.824 1.00 44.44 75 VAL A O 1
ATOM 596 N N . PRO A 1 76 ? -17.101 -7.156 -26.882 1.00 35.62 76 PRO A N 1
ATOM 597 C CA . PRO A 1 76 ? -16.576 -8.414 -27.402 1.00 35.62 76 PRO A CA 1
ATOM 598 C C . PRO A 1 76 ? -15.132 -8.668 -26.941 1.00 35.62 76 PRO A C 1
ATOM 600 O O . PRO A 1 76 ? -14.281 -7.787 -26.884 1.00 35.62 76 PRO A O 1
ATOM 603 N N . VAL A 1 77 ? -14.870 -9.928 -26.617 1.00 50.16 77 VAL A N 1
ATOM 604 C CA . VAL A 1 77 ? -13.575 -10.498 -26.233 1.00 50.16 77 VAL A CA 1
ATOM 605 C C . VAL A 1 77 ? -12.505 -10.212 -27.300 1.00 50.16 77 VAL A C 1
ATOM 607 O O . VAL A 1 77 ? -12.580 -10.805 -28.372 1.00 50.16 77 VAL A O 1
ATOM 610 N N . ALA A 1 78 ? -11.502 -9.366 -27.006 1.00 39.97 78 ALA A N 1
ATOM 611 C CA . ALA A 1 78 ? -10.140 -9.421 -27.574 1.00 39.97 78 ALA A CA 1
ATOM 612 C C . ALA A 1 78 ? -9.205 -8.313 -27.028 1.00 39.97 78 ALA A C 1
ATOM 614 O O . ALA A 1 78 ? -9.431 -7.134 -27.272 1.00 39.97 78 ALA A O 1
ATOM 615 N N . GLY A 1 79 ? -8.080 -8.719 -26.424 1.00 35.94 79 GLY A N 1
ATOM 616 C CA . GLY A 1 79 ? -6.841 -7.928 -26.337 1.00 35.94 79 GLY A CA 1
ATOM 617 C C . GLY A 1 79 ? -6.689 -6.989 -25.125 1.00 35.94 79 GLY A C 1
ATOM 618 O O . GLY A 1 79 ? -7.679 -6.466 -24.621 1.00 35.94 79 GLY A O 1
ATOM 619 N N . PRO A 1 80 ? -5.452 -6.773 -24.629 1.00 46.03 80 PRO A N 1
ATOM 620 C CA . PRO A 1 80 ? -5.193 -5.797 -23.577 1.00 46.03 80 PRO A CA 1
ATOM 621 C C . PRO A 1 80 ? -5.570 -4.403 -24.084 1.00 46.03 80 PRO A C 1
ATOM 623 O O . PRO A 1 80 ? -5.119 -3.982 -25.149 1.00 46.03 80 PRO A O 1
ATOM 626 N N . SER A 1 81 ? -6.415 -3.721 -23.310 1.00 38.75 81 SER A N 1
ATOM 627 C CA . SER A 1 81 ? -6.829 -2.337 -23.525 1.00 38.75 81 SER A CA 1
ATOM 628 C C . SER A 1 81 ? -5.612 -1.466 -23.834 1.00 38.75 81 SER A C 1
ATOM 630 O O . SER A 1 81 ? -4.706 -1.321 -23.012 1.00 38.75 81 SER A O 1
ATOM 632 N N . SER A 1 82 ? -5.574 -0.910 -25.044 1.00 47.00 82 SER A N 1
ATOM 633 C CA . SER A 1 82 ? -4.571 0.050 -25.493 1.00 47.00 82 SER A CA 1
ATOM 634 C C . SER A 1 82 ? -4.833 1.409 -24.843 1.00 47.00 82 SER A C 1
ATOM 636 O O . SER A 1 82 ? -5.138 2.391 -25.521 1.00 47.00 82 SER A O 1
ATOM 638 N N . ARG A 1 83 ? -4.738 1.481 -23.513 1.00 51.09 83 ARG A N 1
ATOM 639 C CA . ARG A 1 83 ? -4.471 2.752 -22.844 1.00 51.09 83 ARG A CA 1
ATOM 640 C C . ARG A 1 83 ? -3.102 3.184 -23.350 1.00 51.09 83 ARG A C 1
ATOM 642 O O . ARG A 1 83 ? -2.159 2.401 -23.266 1.00 51.09 83 ARG A O 1
ATOM 649 N N . ALA A 1 84 ? -3.047 4.338 -24.014 1.00 55.88 84 ALA A N 1
ATOM 650 C CA . ALA A 1 84 ? -1.862 4.818 -24.714 1.00 55.88 84 ALA A CA 1
ATOM 651 C C . ALA A 1 84 ? -0.646 4.705 -23.789 1.00 55.88 84 ALA A C 1
ATOM 653 O O . ALA A 1 84 ? -0.531 5.446 -22.814 1.00 55.88 84 ALA A O 1
ATOM 654 N N . VAL A 1 85 ? 0.211 3.718 -24.057 1.00 63.47 85 VAL A N 1
ATOM 655 C CA . VAL A 1 85 ? 1.431 3.522 -23.282 1.0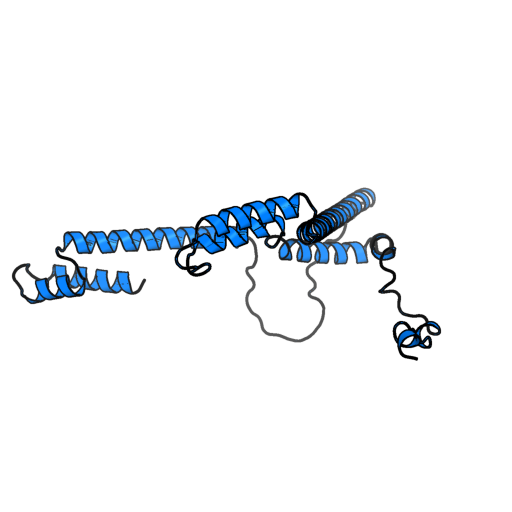0 63.47 85 VAL A CA 1
ATOM 656 C C . VAL A 1 85 ? 2.248 4.785 -23.472 1.00 63.47 85 VAL A C 1
ATOM 658 O O . VAL A 1 85 ? 2.462 5.203 -24.611 1.00 63.47 85 VAL A O 1
ATOM 661 N N . ALA A 1 86 ? 2.623 5.426 -22.366 1.00 72.19 86 ALA A N 1
ATOM 662 C CA . ALA A 1 86 ? 3.371 6.668 -22.401 1.00 72.19 86 ALA A CA 1
ATOM 663 C C . ALA A 1 86 ? 4.626 6.467 -23.259 1.00 72.19 86 ALA A C 1
ATOM 665 O O . ALA A 1 86 ? 5.497 5.664 -22.929 1.00 72.19 86 ALA A O 1
ATOM 666 N N . THR A 1 87 ? 4.676 7.151 -24.398 1.00 78.62 87 THR A N 1
ATOM 667 C CA . THR A 1 87 ? 5.817 7.090 -25.306 1.00 78.62 87 THR A CA 1
ATOM 668 C C . THR A 1 87 ? 6.881 8.081 -24.850 1.00 78.62 87 THR A C 1
ATOM 670 O O . THR A 1 87 ? 6.532 9.221 -24.528 1.00 78.62 87 THR A O 1
ATOM 673 N N . PRO A 1 88 ? 8.167 7.696 -24.858 1.00 83.38 88 PRO A N 1
ATOM 674 C CA . PRO A 1 88 ? 9.252 8.603 -24.523 1.00 83.38 88 PRO A CA 1
ATOM 675 C C . PRO A 1 88 ? 9.303 9.796 -25.496 1.00 83.38 88 PRO A C 1
ATOM 677 O O . PRO A 1 88 ? 8.895 9.661 -26.657 1.00 83.38 88 PRO A O 1
ATOM 680 N N . PRO A 1 89 ? 9.840 10.948 -25.052 1.00 87.19 89 PRO A N 1
ATOM 681 C CA . PRO A 1 89 ? 10.180 12.071 -25.925 1.00 87.19 89 PRO A CA 1
ATOM 682 C C . PRO A 1 89 ? 11.042 11.652 -27.128 1.00 87.19 89 PRO A C 1
ATOM 684 O O . PRO A 1 89 ? 11.792 10.679 -27.061 1.00 87.19 89 PRO A O 1
ATOM 687 N N . SER A 1 90 ? 10.943 12.388 -28.242 1.00 84.06 90 SER A N 1
ATOM 688 C CA . SER A 1 90 ? 11.700 12.077 -29.471 1.00 84.06 90 SER A CA 1
ATOM 689 C C . SER A 1 90 ? 13.202 12.336 -29.335 1.00 84.06 90 SER A C 1
ATOM 691 O O . SER A 1 90 ? 13.998 11.663 -29.991 1.00 84.06 90 SER A O 1
ATOM 693 N N . ASP A 1 91 ? 13.593 13.285 -28.482 1.00 91.19 91 ASP A N 1
ATOM 694 C CA . ASP A 1 91 ? 14.995 13.604 -28.253 1.00 91.19 91 ASP A CA 1
ATOM 695 C C . ASP A 1 91 ? 15.654 12.546 -27.353 1.00 91.19 91 ASP A C 1
ATOM 697 O O . ASP A 1 91 ? 15.154 12.248 -26.267 1.00 91.19 91 ASP A O 1
ATOM 701 N N . PRO A 1 92 ? 16.804 11.970 -27.753 1.00 85.56 92 PRO A N 1
ATOM 702 C CA . PRO A 1 92 ? 17.389 10.820 -27.062 1.00 85.56 92 PRO A CA 1
ATOM 703 C C . PRO A 1 92 ? 17.888 11.148 -25.647 1.00 85.56 92 PRO A C 1
ATOM 705 O O . PRO A 1 92 ? 17.909 10.268 -24.788 1.00 85.56 92 PRO A O 1
ATOM 708 N N . ALA A 1 93 ? 18.289 12.398 -25.395 1.00 88.38 93 ALA A N 1
ATOM 709 C CA . ALA A 1 93 ? 18.701 12.849 -24.067 1.00 88.38 93 ALA A CA 1
ATOM 710 C C . ALA A 1 93 ? 17.497 12.951 -23.117 1.00 88.38 93 ALA A C 1
ATOM 712 O O . ALA A 1 93 ? 17.521 12.386 -22.026 1.00 88.38 93 ALA A O 1
ATOM 713 N N . GLU A 1 94 ? 16.414 13.582 -23.573 1.00 89.00 94 GLU A N 1
ATOM 714 C CA . GLU A 1 94 ? 15.169 13.704 -22.810 1.00 89.00 94 GLU A CA 1
ATOM 715 C C . GLU A 1 94 ? 14.509 12.338 -22.583 1.00 89.00 94 GLU A C 1
ATOM 717 O O . GLU A 1 94 ? 13.999 12.059 -21.498 1.00 89.00 94 GLU A O 1
ATOM 722 N N . ALA A 1 95 ? 14.584 11.439 -23.570 1.00 88.25 95 ALA A N 1
ATOM 723 C CA . ALA A 1 95 ? 14.119 10.063 -23.440 1.00 88.25 95 ALA A CA 1
ATOM 724 C C . ALA A 1 95 ? 14.858 9.300 -22.329 1.00 88.25 95 ALA A C 1
ATOM 726 O O . ALA A 1 95 ? 14.234 8.555 -21.573 1.00 88.25 95 ALA A O 1
ATOM 727 N N . ALA A 1 96 ? 16.174 9.488 -22.201 1.00 89.06 96 ALA A N 1
ATOM 728 C CA . ALA A 1 96 ? 16.963 8.847 -21.153 1.00 89.06 96 ALA A CA 1
ATOM 729 C C . ALA A 1 96 ? 16.615 9.387 -19.755 1.00 89.06 96 ALA A C 1
ATOM 731 O O . ALA A 1 96 ? 16.485 8.604 -18.812 1.00 89.06 96 ALA A O 1
ATOM 732 N N . GLU A 1 97 ? 16.423 10.701 -19.620 1.00 92.75 97 GLU A N 1
ATOM 733 C CA . GLU A 1 97 ? 16.009 11.330 -18.359 1.00 92.75 97 GLU A CA 1
ATOM 734 C C . GLU A 1 97 ? 14.599 10.905 -17.944 1.00 92.75 97 GLU A C 1
ATOM 736 O O . GLU A 1 97 ? 14.364 10.577 -16.778 1.00 92.75 97 GLU A O 1
ATOM 741 N N . TRP A 1 98 ? 13.676 10.833 -18.904 1.00 92.62 98 TRP A N 1
ATOM 742 C CA . TRP A 1 98 ? 12.333 10.318 -18.675 1.00 92.62 98 TRP A CA 1
ATOM 743 C C . TRP A 1 98 ? 12.363 8.849 -18.238 1.00 92.62 98 TRP A C 1
ATOM 745 O O . TRP A 1 98 ? 11.760 8.494 -17.232 1.00 92.62 98 TRP A O 1
ATOM 755 N N . LEU A 1 99 ? 13.134 7.983 -18.901 1.00 91.06 99 LEU A N 1
ATOM 756 C CA . LEU A 1 99 ? 13.267 6.589 -18.460 1.00 91.06 99 LEU A CA 1
ATOM 757 C C . LEU A 1 99 ? 13.857 6.478 -17.051 1.00 91.06 99 LEU A C 1
ATOM 759 O O . LEU A 1 99 ? 13.409 5.643 -16.264 1.00 91.06 99 LEU A O 1
ATOM 763 N N . ALA A 1 100 ? 14.827 7.326 -16.708 1.00 91.94 100 ALA A N 1
ATOM 764 C CA . ALA A 1 100 ? 15.387 7.372 -15.363 1.00 91.94 100 ALA A CA 1
ATOM 765 C C . ALA A 1 100 ? 14.348 7.814 -14.316 1.00 91.94 100 ALA A C 1
ATOM 767 O O . ALA A 1 100 ? 14.350 7.283 -13.202 1.00 91.94 100 ALA A O 1
ATOM 768 N N . SER A 1 101 ? 13.437 8.736 -14.656 1.00 92.38 101 SER A N 1
ATOM 769 C CA . SER A 1 101 ? 12.339 9.123 -13.761 1.00 92.38 101 SER A CA 1
ATOM 770 C C . SER A 1 101 ? 11.362 7.964 -13.546 1.00 92.38 101 SER A C 1
ATOM 772 O O . SER A 1 101 ? 11.072 7.637 -12.396 1.00 92.38 101 SER A O 1
ATOM 774 N N . GLN A 1 102 ? 10.972 7.255 -14.611 1.00 93.25 102 GLN A N 1
ATOM 775 C CA . GLN A 1 102 ? 10.100 6.075 -14.527 1.00 93.25 102 GLN A CA 1
ATOM 776 C C . GLN A 1 102 ? 10.730 4.952 -13.681 1.00 93.25 102 GLN A C 1
ATOM 778 O O . GLN A 1 102 ? 10.075 4.360 -12.822 1.00 93.25 102 GLN A O 1
ATOM 783 N N . GLN A 1 103 ? 12.029 4.683 -13.861 1.00 92.69 103 GLN A N 1
ATOM 784 C CA . GLN A 1 103 ? 12.768 3.704 -13.050 1.00 92.69 103 GLN A CA 1
ATOM 785 C C . GLN A 1 103 ? 12.834 4.105 -11.571 1.00 92.69 103 GLN A C 1
ATOM 787 O O . GLN A 1 103 ? 12.738 3.249 -10.682 1.00 92.69 103 GLN A O 1
ATOM 792 N N . ARG A 1 104 ? 13.006 5.401 -11.292 1.00 94.12 104 ARG A N 1
ATOM 793 C CA . ARG A 1 104 ? 13.051 5.935 -9.929 1.00 94.12 104 ARG A CA 1
ATOM 794 C C . ARG A 1 104 ? 11.696 5.817 -9.241 1.00 94.12 104 ARG A C 1
ATOM 796 O O . ARG A 1 104 ? 11.658 5.347 -8.107 1.00 94.12 104 ARG A O 1
ATOM 803 N N . GLU A 1 105 ? 10.618 6.194 -9.920 1.00 92.94 105 GLU A N 1
ATOM 804 C CA . GLU A 1 105 ? 9.249 6.075 -9.407 1.00 92.94 105 GLU A CA 1
ATOM 805 C C . GLU A 1 105 ? 8.901 4.615 -9.106 1.00 92.94 105 GLU A C 1
ATOM 807 O O . GLU A 1 105 ? 8.477 4.299 -7.992 1.00 92.94 105 GLU A O 1
ATOM 812 N N . TRP A 1 106 ? 9.196 3.697 -10.035 1.00 93.19 106 TRP A N 1
ATOM 813 C CA . TRP A 1 106 ? 9.000 2.261 -9.815 1.00 93.19 106 TRP A CA 1
ATOM 814 C C . TRP A 1 106 ? 9.778 1.765 -8.586 1.00 93.19 106 TRP A C 1
ATOM 816 O O . TRP A 1 106 ? 9.229 1.079 -7.719 1.00 93.19 106 TRP A O 1
ATOM 826 N N . SER A 1 107 ? 11.049 2.162 -8.462 1.00 91.38 107 SER A N 1
ATOM 827 C CA . SER A 1 107 ? 11.904 1.771 -7.332 1.00 91.38 107 SER A CA 1
ATOM 828 C C . SER A 1 107 ? 11.398 2.326 -5.999 1.00 91.38 107 SER A C 1
ATOM 830 O O . SER A 1 107 ? 11.466 1.640 -4.978 1.00 91.38 107 SER A O 1
ATOM 832 N N . GLU A 1 108 ? 10.875 3.554 -5.988 1.00 93.25 108 GLU A N 1
ATOM 833 C CA . GLU A 1 108 ? 10.307 4.175 -4.793 1.00 93.25 108 GLU A CA 1
ATOM 834 C C . GLU A 1 108 ? 9.057 3.429 -4.317 1.00 93.25 108 GLU A C 1
ATOM 836 O O . GLU A 1 108 ? 8.948 3.106 -3.128 1.00 93.25 108 GLU A O 1
ATOM 841 N N . ILE A 1 109 ? 8.143 3.098 -5.236 1.00 91.19 109 ILE A N 1
ATOM 842 C CA . ILE A 1 109 ? 6.931 2.334 -4.914 1.00 91.19 109 ILE A CA 1
ATOM 843 C C . ILE A 1 109 ? 7.317 0.954 -4.366 1.00 91.19 109 ILE A C 1
ATOM 845 O O . ILE A 1 109 ? 6.800 0.526 -3.326 1.00 91.19 109 ILE A O 1
ATOM 849 N N . GLN A 1 110 ? 8.287 0.278 -4.986 1.00 90.44 110 GLN A N 1
ATOM 850 C CA . G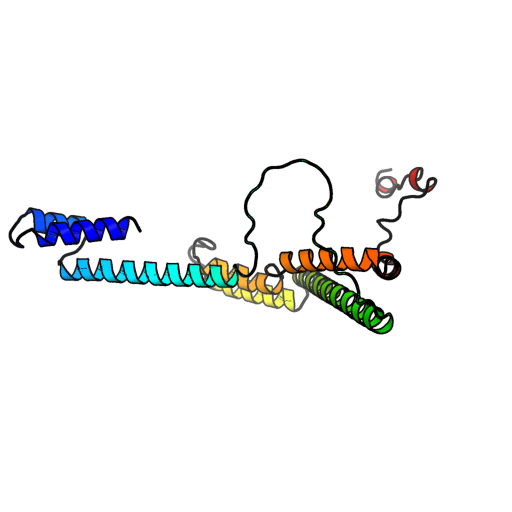LN A 1 110 ? 8.787 -1.012 -4.504 1.00 90.44 110 GLN A CA 1
ATOM 851 C C . GLN A 1 110 ? 9.412 -0.916 -3.106 1.00 90.44 110 GLN A C 1
ATOM 853 O O . GLN A 1 110 ? 9.103 -1.740 -2.235 1.00 90.44 110 GLN A O 1
ATOM 858 N N . LEU A 1 111 ? 10.230 0.109 -2.847 1.00 90.81 111 LEU A N 1
ATOM 859 C CA . LEU A 1 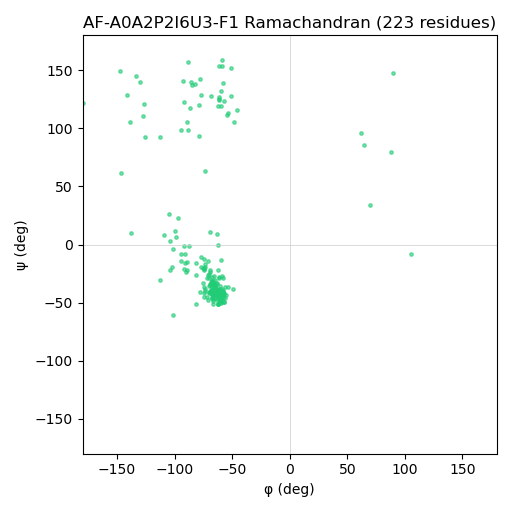111 ? 10.826 0.353 -1.532 1.00 90.81 111 LEU A CA 1
ATOM 860 C C . LEU A 1 111 ? 9.746 0.614 -0.476 1.00 90.81 111 LEU A C 1
ATOM 862 O O . LEU A 1 111 ? 9.791 0.046 0.618 1.00 90.81 111 LEU A O 1
ATOM 866 N N . ARG A 1 112 ? 8.730 1.415 -0.808 1.00 89.25 112 ARG A N 1
ATOM 867 C CA . ARG A 1 112 ? 7.589 1.689 0.074 1.00 89.25 112 ARG A CA 1
ATOM 868 C C . ARG A 1 112 ? 6.805 0.412 0.375 1.00 89.25 112 ARG A C 1
ATOM 870 O O . ARG A 1 112 ? 6.493 0.138 1.537 1.00 89.25 112 ARG A O 1
ATOM 877 N N . ARG A 1 113 ? 6.555 -0.427 -0.634 1.00 88.69 113 ARG A N 1
ATOM 878 C CA . ARG A 1 113 ? 5.900 -1.739 -0.492 1.00 88.69 113 ARG A CA 1
ATOM 879 C C . ARG A 1 113 ? 6.732 -2.704 0.353 1.00 88.69 113 ARG A C 1
ATOM 881 O O . ARG A 1 113 ? 6.174 -3.453 1.162 1.00 88.69 113 ARG A O 1
ATOM 888 N N . GLN A 1 114 ? 8.057 -2.704 0.212 1.00 87.94 114 GLN A N 1
ATOM 889 C CA . GLN A 1 114 ? 8.960 -3.497 1.050 1.00 87.94 114 GLN A CA 1
ATOM 890 C C . GLN A 1 114 ? 8.973 -2.994 2.498 1.00 87.94 114 GLN A C 1
ATOM 892 O O . GLN A 1 114 ? 8.856 -3.806 3.414 1.00 87.94 114 GLN A O 1
ATOM 897 N N . ALA A 1 115 ? 9.030 -1.681 2.725 1.00 87.62 115 ALA A N 1
ATOM 898 C CA . ALA A 1 115 ? 8.969 -1.089 4.058 1.00 87.62 115 ALA A CA 1
ATOM 899 C C . ALA A 1 115 ? 7.647 -1.433 4.764 1.00 87.62 115 ALA A C 1
ATOM 901 O O . ALA A 1 115 ? 7.664 -1.878 5.913 1.00 87.62 115 ALA A O 1
ATOM 902 N N . ARG A 1 116 ? 6.507 -1.329 4.063 1.00 85.06 116 ARG A N 1
ATOM 903 C CA . ARG A 1 116 ? 5.190 -1.766 4.565 1.00 85.06 116 ARG A CA 1
ATOM 904 C C . ARG A 1 116 ? 5.186 -3.254 4.924 1.00 85.06 116 ARG A C 1
ATOM 906 O O . ARG A 1 116 ? 4.695 -3.632 5.987 1.00 85.06 116 ARG A O 1
ATOM 913 N N . ARG A 1 117 ? 5.751 -4.115 4.068 1.00 85.44 117 ARG A N 1
ATOM 914 C CA . ARG A 1 117 ? 5.917 -5.552 4.362 1.00 85.44 117 ARG A CA 1
ATOM 915 C C . ARG A 1 117 ? 6.781 -5.773 5.607 1.00 85.44 117 ARG A C 1
ATOM 917 O O . ARG A 1 117 ? 6.341 -6.477 6.509 1.00 85.44 117 ARG A O 1
ATOM 924 N N . SER A 1 118 ? 7.945 -5.130 5.699 1.00 84.38 118 SER A N 1
ATOM 925 C CA . SER A 1 118 ? 8.848 -5.241 6.851 1.00 84.38 118 SER A CA 1
ATOM 926 C C . SER A 1 118 ? 8.148 -4.840 8.147 1.00 84.38 118 SER A C 1
ATOM 928 O O . SER A 1 118 ? 8.105 -5.638 9.081 1.00 84.38 118 SER A O 1
ATOM 930 N N . ARG A 1 119 ? 7.479 -3.679 8.170 1.00 81.38 119 ARG A N 1
ATOM 931 C CA . ARG A 1 119 ? 6.703 -3.205 9.329 1.00 81.38 119 ARG A CA 1
ATOM 932 C C . ARG A 1 119 ? 5.614 -4.195 9.742 1.00 81.38 119 ARG A C 1
ATOM 934 O O . ARG A 1 119 ? 5.499 -4.512 10.922 1.00 81.38 119 ARG A O 1
ATOM 941 N N . ARG A 1 120 ? 4.863 -4.758 8.785 1.00 81.12 120 ARG A N 1
ATOM 942 C CA . ARG A 1 120 ? 3.881 -5.825 9.067 1.00 81.12 120 ARG A CA 1
ATOM 943 C C . ARG A 1 120 ? 4.536 -7.046 9.715 1.00 81.12 120 ARG A C 1
ATOM 945 O O . ARG A 1 120 ? 4.012 -7.561 10.701 1.00 81.12 120 ARG A O 1
ATOM 952 N N . THR A 1 121 ? 5.692 -7.486 9.217 1.00 82.81 121 THR A N 1
ATOM 953 C CA . THR A 1 121 ? 6.411 -8.614 9.834 1.00 82.81 121 THR A CA 1
ATOM 954 C C . THR A 1 121 ? 6.959 -8.284 11.222 1.00 82.81 121 THR A C 1
ATOM 956 O O . THR A 1 121 ? 6.941 -9.143 12.101 1.00 82.81 121 THR A O 1
ATOM 959 N N . GLU A 1 122 ? 7.415 -7.052 11.455 1.00 80.69 122 GLU A N 1
ATOM 960 C CA . GLU A 1 122 ? 7.891 -6.602 12.763 1.00 80.69 122 GLU A CA 1
ATOM 961 C C . GLU A 1 122 ? 6.755 -6.533 13.781 1.00 80.69 122 GLU A C 1
ATOM 963 O O . GLU A 1 122 ? 6.928 -7.016 14.899 1.00 80.69 122 GLU A O 1
ATOM 968 N N . MET A 1 123 ? 5.582 -6.025 13.396 1.00 72.00 123 MET A N 1
ATOM 969 C CA . MET A 1 123 ? 4.387 -6.021 14.246 1.00 72.00 123 MET A CA 1
ATOM 970 C C . MET A 1 123 ? 3.896 -7.435 14.584 1.00 72.00 123 MET A C 1
ATOM 972 O O . MET A 1 123 ? 3.406 -7.668 15.689 1.00 72.00 123 MET A O 1
ATOM 976 N N . ALA A 1 124 ? 4.037 -8.391 13.661 1.00 75.94 124 ALA A N 1
ATOM 977 C CA . ALA A 1 124 ? 3.665 -9.785 13.900 1.00 75.94 124 ALA A CA 1
ATOM 978 C C . ALA A 1 124 ? 4.618 -10.501 14.882 1.00 75.94 124 ALA A C 1
ATOM 980 O O . ALA A 1 124 ? 4.222 -11.450 15.567 1.00 75.94 124 ALA A O 1
ATOM 981 N N . LYS A 1 125 ? 5.879 -10.061 14.981 1.00 80.25 125 LYS A N 1
ATOM 982 C CA . LYS A 1 125 ? 6.878 -10.644 15.888 1.00 80.25 125 LYS A CA 1
ATOM 983 C C . LYS A 1 125 ? 6.663 -10.146 17.322 1.00 80.25 125 LYS A C 1
ATOM 985 O O . LYS A 1 125 ? 6.851 -8.974 17.618 1.00 80.25 125 LYS A O 1
ATOM 990 N N . ARG A 1 126 ? 6.404 -11.072 18.255 1.00 63.47 126 ARG A N 1
ATOM 991 C CA . ARG A 1 126 ? 6.041 -10.825 19.675 1.00 63.47 126 ARG A CA 1
ATOM 992 C C . ARG A 1 126 ? 7.094 -10.115 20.557 1.00 63.47 126 ARG A C 1
ATOM 994 O O . ARG A 1 126 ? 6.949 -10.097 21.774 1.00 63.47 126 ARG A O 1
ATOM 1001 N N . ARG A 1 127 ? 8.189 -9.587 20.002 1.00 75.00 127 ARG A N 1
ATOM 1002 C CA . ARG A 1 127 ? 9.331 -9.034 20.768 1.00 75.00 127 ARG A CA 1
ATOM 1003 C C . ARG A 1 127 ? 9.879 -7.718 20.203 1.00 75.00 127 ARG A C 1
ATOM 1005 O O . ARG A 1 127 ? 10.933 -7.274 20.639 1.00 75.00 127 ARG A O 1
ATOM 1012 N N . THR A 1 128 ? 9.193 -7.100 19.247 1.00 75.38 128 THR A N 1
ATOM 1013 C CA . THR A 1 128 ? 9.581 -5.798 18.681 1.00 75.38 128 THR A CA 1
ATOM 1014 C C . THR A 1 128 ? 8.967 -4.647 19.478 1.00 75.38 128 THR A C 1
ATOM 1016 O O . THR A 1 128 ? 7.942 -4.822 20.137 1.00 75.38 128 THR A O 1
ATOM 1019 N N . VAL A 1 129 ? 9.573 -3.456 19.407 1.00 77.38 129 VAL A N 1
ATOM 1020 C CA . VAL A 1 129 ? 9.038 -2.231 20.037 1.00 77.38 129 VAL A CA 1
ATOM 1021 C C . VAL A 1 129 ? 7.622 -1.935 19.531 1.00 77.38 129 VAL A C 1
ATOM 1023 O O . VAL A 1 129 ? 6.726 -1.682 20.329 1.00 77.38 129 VAL A O 1
ATOM 1026 N N . ALA A 1 130 ? 7.389 -2.092 18.225 1.00 72.62 130 ALA A N 1
ATOM 1027 C CA . ALA A 1 130 ? 6.064 -1.951 17.622 1.00 72.62 130 ALA A CA 1
ATOM 1028 C C . ALA A 1 130 ? 5.047 -2.962 18.190 1.00 72.62 130 ALA A C 1
ATOM 1030 O O . ALA A 1 130 ? 3.921 -2.601 18.532 1.00 72.62 130 ALA A O 1
ATOM 1031 N N . SER A 1 131 ? 5.447 -4.228 18.377 1.00 70.19 131 SER A N 1
ATOM 1032 C CA . SER A 1 131 ? 4.588 -5.221 19.032 1.00 70.19 131 SER A CA 1
ATOM 1033 C C . SER A 1 131 ? 4.308 -4.866 20.494 1.00 70.19 131 SER A C 1
ATOM 1035 O O . SER A 1 131 ? 3.215 -5.164 20.972 1.00 70.19 131 SER A O 1
ATOM 1037 N N . GLN A 1 132 ? 5.259 -4.266 21.213 1.00 81.06 132 GLN A N 1
ATOM 1038 C CA . GLN A 1 132 ? 5.062 -3.851 22.605 1.00 81.06 132 GLN A CA 1
ATOM 1039 C C . GLN A 1 132 ? 4.080 -2.680 22.710 1.00 81.06 132 GLN A C 1
ATOM 1041 O O . GLN A 1 132 ? 3.201 -2.720 23.568 1.00 81.06 132 GLN A O 1
ATOM 1046 N N . GLU A 1 133 ? 4.158 -1.696 21.813 1.00 79.88 133 GLU A N 1
A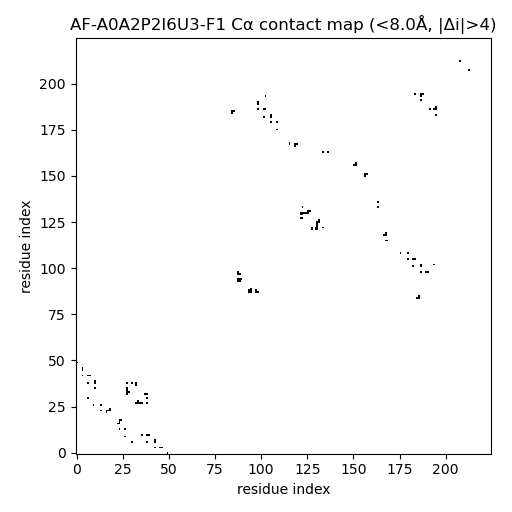TOM 1047 C CA . GLU A 1 133 ? 3.220 -0.567 21.790 1.00 79.88 133 GLU A CA 1
ATOM 1048 C C . GLU A 1 133 ? 1.800 -1.020 21.421 1.00 79.88 133 GLU A C 1
ATOM 1050 O O . GLU A 1 133 ? 0.833 -0.676 22.104 1.00 79.88 133 GLU A O 1
ATOM 1055 N N . ARG A 1 134 ? 1.665 -1.928 20.442 1.00 79.00 134 ARG A N 1
ATOM 1056 C CA . ARG A 1 134 ? 0.388 -2.595 20.142 1.00 79.00 134 ARG A CA 1
ATOM 1057 C C . ARG A 1 134 ? -0.182 -3.308 21.370 1.00 79.00 134 ARG A C 1
ATOM 1059 O O . ARG A 1 134 ? -1.364 -3.166 21.674 1.00 79.00 134 ARG A O 1
ATOM 1066 N N . MET A 1 135 ? 0.648 -4.059 22.098 1.00 77.00 135 MET A N 1
ATOM 1067 C CA . MET A 1 135 ? 0.221 -4.727 23.333 1.00 77.00 135 MET A CA 1
ATOM 1068 C C . MET A 1 135 ? -0.138 -3.733 24.441 1.00 77.00 135 MET A C 1
ATOM 1070 O O . MET A 1 135 ? -1.052 -4.011 25.217 1.00 77.00 135 MET A O 1
ATOM 1074 N N . ARG A 1 136 ? 0.530 -2.577 24.520 1.00 83.81 136 ARG A N 1
ATOM 1075 C CA . ARG A 1 136 ? 0.217 -1.511 25.479 1.00 83.81 136 ARG A CA 1
ATOM 1076 C C . ARG A 1 136 ? -1.177 -0.944 25.235 1.00 83.81 136 ARG A C 1
ATOM 1078 O O . A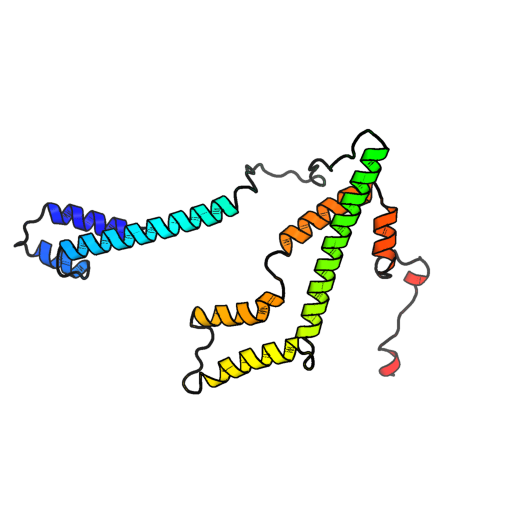RG A 1 136 ? -1.951 -0.866 26.186 1.00 83.81 136 ARG A O 1
ATOM 1085 N N . ILE A 1 137 ? -1.503 -0.620 23.985 1.00 78.38 137 ILE A N 1
ATOM 1086 C CA . ILE A 1 137 ? -2.824 -0.117 23.583 1.00 78.38 137 ILE A CA 1
ATOM 1087 C C . ILE A 1 137 ? -3.904 -1.158 23.906 1.00 78.38 137 ILE A C 1
ATOM 1089 O O . ILE A 1 137 ? -4.878 -0.845 24.587 1.00 78.38 137 ILE A O 1
ATOM 1093 N N . ILE A 1 138 ? -3.684 -2.422 23.524 1.00 75.06 138 ILE A N 1
ATOM 1094 C CA . ILE A 1 138 ? -4.605 -3.532 23.825 1.00 75.06 138 ILE A CA 1
ATOM 1095 C C . ILE A 1 138 ? -4.789 -3.708 25.340 1.00 75.06 138 ILE A C 1
ATOM 1097 O O . ILE A 1 138 ? -5.906 -3.874 25.822 1.00 75.06 138 ILE A O 1
ATOM 1101 N N . SER A 1 139 ? -3.706 -3.632 26.117 1.00 78.06 139 SER A N 1
ATOM 1102 C CA . SER A 1 139 ? -3.753 -3.783 27.578 1.00 78.06 139 SER A CA 1
ATOM 1103 C C . SER A 1 139 ? -4.458 -2.618 28.272 1.00 78.06 139 SER A C 1
ATOM 1105 O O . SER A 1 139 ? -5.089 -2.811 29.310 1.00 78.06 139 SER A O 1
ATOM 1107 N N . GLN A 1 140 ? -4.328 -1.399 27.741 1.00 78.38 140 GLN A N 1
ATOM 1108 C CA . GLN A 1 140 ? -5.060 -0.230 28.232 1.00 78.38 140 GLN A CA 1
ATOM 1109 C C . GLN A 1 140 ? -6.556 -0.361 27.950 1.00 78.38 140 GLN A C 1
ATOM 1111 O O . GLN A 1 140 ? -7.359 -0.053 28.828 1.00 78.38 140 GLN A O 1
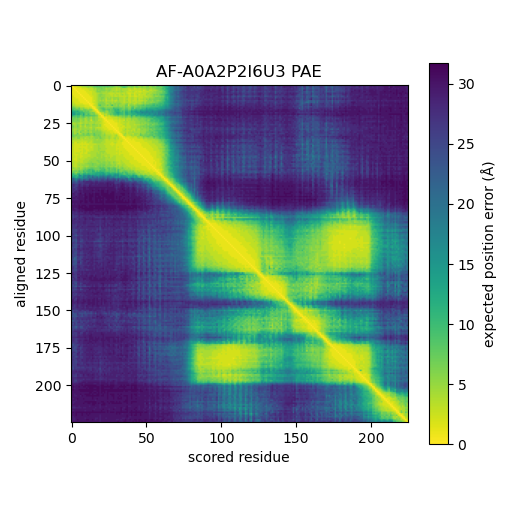ATOM 1116 N N . LEU A 1 141 ? -6.914 -0.893 26.782 1.00 70.25 141 LEU A N 1
ATOM 1117 C CA . LEU A 1 141 ? -8.292 -1.210 26.432 1.00 70.25 141 LEU A CA 1
ATOM 1118 C C . LEU A 1 141 ? -8.904 -2.263 27.361 1.00 70.25 141 LEU A C 1
ATOM 1120 O O . LEU A 1 141 ? -9.937 -2.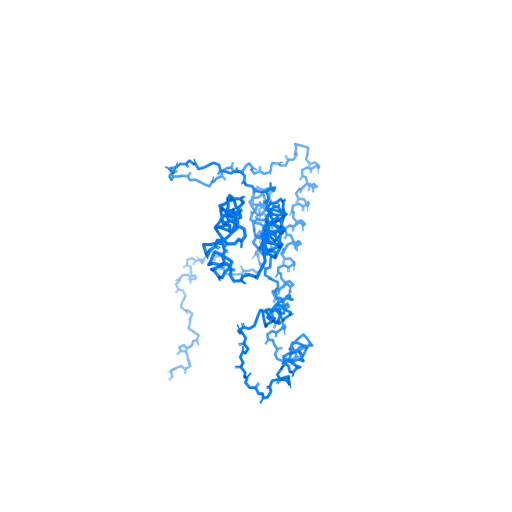019 27.978 1.00 70.25 141 LEU A O 1
ATOM 1124 N N . ALA A 1 142 ? -8.214 -3.391 27.544 1.00 66.06 142 ALA A N 1
ATOM 1125 C CA . ALA A 1 142 ? -8.693 -4.509 28.357 1.00 66.06 142 ALA A CA 1
ATOM 1126 C C . ALA A 1 142 ? -8.886 -4.149 29.845 1.00 66.06 142 ALA A C 1
ATOM 1128 O O . ALA A 1 142 ? -9.627 -4.812 30.564 1.00 66.06 142 ALA A O 1
ATOM 1129 N N . LYS A 1 143 ? -8.223 -3.096 30.344 1.00 66.62 143 LYS A N 1
ATOM 1130 C CA . LYS A 1 143 ? -8.386 -2.629 31.732 1.00 66.62 143 LYS A CA 1
ATOM 1131 C C . LYS A 1 143 ? -9.675 -1.843 31.970 1.00 66.62 143 LYS A C 1
ATOM 1133 O O . LYS A 1 143 ? -10.068 -1.707 33.128 1.00 66.62 143 LYS A O 1
ATOM 1138 N N . ARG A 1 144 ? -10.307 -1.310 30.921 1.00 63.56 144 ARG A N 1
ATOM 1139 C CA . ARG A 1 144 ? -11.513 -0.479 31.037 1.00 63.56 144 ARG A CA 1
ATOM 1140 C C . ARG A 1 144 ? -12.794 -1.310 31.199 1.00 63.56 144 ARG A C 1
ATOM 1142 O O . ARG A 1 144 ? -13.783 -0.774 31.687 1.00 63.56 144 ARG A O 1
ATOM 1149 N N . GLU A 1 145 ? -12.762 -2.611 30.902 1.00 58.56 145 GLU A N 1
ATOM 1150 C CA . GLU A 1 145 ? -13.941 -3.488 30.887 1.00 58.56 145 GLU A CA 1
ATOM 1151 C C . GLU A 1 145 ? -13.748 -4.720 31.785 1.00 58.56 145 GLU A C 1
ATOM 1153 O O . GLU A 1 145 ? -13.222 -5.751 31.384 1.00 58.56 145 GLU A O 1
ATOM 1158 N N . LYS A 1 146 ? -14.182 -4.621 33.048 1.00 59.81 146 LYS A N 1
ATOM 1159 C CA . LYS A 1 146 ? -14.424 -5.794 33.917 1.00 59.81 146 LYS A CA 1
ATOM 1160 C C . LYS A 1 146 ? -15.914 -6.109 34.087 1.00 59.81 146 LYS A C 1
ATOM 1162 O O . LYS A 1 146 ? -16.261 -6.990 34.869 1.00 59.81 146 LYS A O 1
ATOM 1167 N N . LYS A 1 147 ? -16.796 -5.373 33.413 1.00 58.56 147 LYS A N 1
ATOM 1168 C CA . LYS A 1 147 ? -18.245 -5.517 33.537 1.00 58.56 147 LYS A CA 1
ATOM 1169 C C . LYS A 1 147 ? -18.840 -5.398 32.135 1.00 58.56 147 LYS A C 1
ATOM 1171 O O . LYS A 1 147 ? -18.826 -4.308 31.583 1.00 58.56 147 LYS A O 1
ATOM 1176 N N . ASP A 1 148 ? -19.243 -6.549 31.603 1.00 61.62 148 ASP A N 1
ATOM 1177 C CA . ASP A 1 148 ? -19.869 -6.791 30.296 1.00 61.62 148 ASP A CA 1
ATOM 1178 C C . ASP A 1 148 ? -19.008 -6.409 29.071 1.00 61.62 148 ASP A C 1
ATOM 1180 O O . ASP A 1 148 ? -18.942 -5.259 28.648 1.00 61.62 148 ASP A O 1
ATOM 1184 N N . ASP A 1 149 ? -18.316 -7.410 28.515 1.00 68.12 149 ASP A N 1
ATOM 1185 C CA . ASP A 1 149 ? -17.528 -7.302 27.279 1.00 68.12 149 ASP A CA 1
ATOM 1186 C C . ASP A 1 149 ? -18.464 -7.356 26.057 1.00 68.12 149 ASP A C 1
ATOM 1188 O O . ASP A 1 149 ? -18.845 -8.426 25.579 1.00 68.12 149 ASP A O 1
ATOM 1192 N N . ASN A 1 150 ? -18.870 -6.175 25.586 1.00 75.62 150 ASN A N 1
ATOM 1193 C CA . ASN A 1 150 ? -19.624 -5.963 24.346 1.00 75.62 150 ASN A CA 1
ATOM 1194 C C . ASN A 1 150 ? -18.719 -5.383 23.236 1.00 75.62 150 ASN A C 1
ATOM 1196 O O . ASN A 1 150 ? -19.207 -4.678 22.345 1.00 75.62 150 ASN A O 1
ATOM 1200 N N . PHE A 1 151 ? -17.406 -5.640 23.299 1.00 72.06 151 PHE A N 1
ATOM 1201 C CA . PHE A 1 151 ? -16.435 -5.098 22.352 1.00 72.06 151 PHE A CA 1
ATOM 1202 C C . PHE A 1 151 ? -16.790 -5.482 20.905 1.00 72.06 151 PHE A C 1
ATOM 1204 O O . PHE A 1 151 ? -16.943 -6.656 20.569 1.00 72.06 151 PHE A O 1
ATOM 1211 N N . GLY A 1 152 ? -16.940 -4.476 20.041 1.00 73.19 152 GLY A N 1
ATOM 1212 C CA . GLY A 1 152 ? -17.352 -4.622 18.640 1.00 73.19 152 GLY A CA 1
ATOM 1213 C C . GLY A 1 152 ? -18.797 -4.201 18.347 1.00 73.19 152 GLY A C 1
ATOM 1214 O O . GLY A 1 152 ? -19.163 -4.116 17.177 1.00 73.19 152 GLY A O 1
ATOM 1215 N N . ILE A 1 153 ? -19.604 -3.901 19.372 1.00 80.06 153 ILE A N 1
ATOM 1216 C CA . ILE A 1 153 ? -20.977 -3.379 19.214 1.00 80.06 153 ILE A CA 1
ATOM 1217 C C . ILE A 1 153 ? -20.996 -1.843 19.156 1.00 80.06 153 ILE A C 1
ATOM 1219 O O . ILE A 1 153 ? -21.926 -1.264 18.597 1.00 80.06 153 ILE A O 1
ATOM 1223 N N . ARG A 1 154 ? -19.983 -1.165 19.714 1.00 79.94 154 ARG A N 1
ATOM 1224 C CA . ARG A 1 154 ? -19.867 0.299 19.658 1.00 79.94 154 ARG A CA 1
ATOM 1225 C C . ARG A 1 154 ? -19.026 0.722 18.457 1.00 79.94 154 ARG A C 1
ATOM 1227 O O . ARG A 1 154 ? -17.965 0.151 18.209 1.00 79.94 154 ARG A O 1
ATOM 1234 N N . ASP A 1 155 ? -19.433 1.806 17.803 1.00 75.94 155 ASP A N 1
ATOM 1235 C CA . ASP A 1 155 ? -18.679 2.419 16.698 1.00 75.94 155 ASP A CA 1
ATOM 1236 C C . ASP A 1 155 ? -17.249 2.826 17.114 1.00 75.94 155 ASP A C 1
ATOM 1238 O O . ASP A 1 155 ? -16.318 2.784 16.314 1.00 75.94 155 ASP A O 1
ATOM 1242 N N . GLU A 1 156 ? -17.046 3.156 18.392 1.00 78.56 156 GLU A N 1
ATOM 1243 C CA . GLU A 1 156 ? -15.748 3.526 18.975 1.00 78.56 156 GLU A CA 1
ATOM 1244 C C . GLU A 1 156 ? -14.738 2.362 18.987 1.00 78.56 156 GLU A C 1
ATOM 1246 O O . GLU A 1 156 ? -13.527 2.580 18.906 1.00 78.56 156 GLU A O 1
ATOM 1251 N N . ASP A 1 157 ? -15.212 1.112 19.036 1.00 78.81 157 ASP A N 1
ATOM 1252 C CA . ASP A 1 157 ? -14.344 -0.072 19.046 1.00 78.81 157 ASP A CA 1
ATOM 1253 C C . ASP A 1 157 ? -13.661 -0.266 17.675 1.00 78.81 157 ASP A C 1
ATOM 1255 O O . ASP A 1 157 ? -12.550 -0.798 17.578 1.00 78.81 157 ASP A O 1
ATOM 1259 N N . TRP A 1 158 ? -14.268 0.246 16.599 1.00 80.19 158 TRP A N 1
ATOM 1260 C CA . TRP A 1 158 ? -13.665 0.242 15.264 1.00 80.19 158 TRP A CA 1
ATOM 1261 C C . TRP A 1 158 ? -12.458 1.171 15.177 1.00 80.19 158 TRP A C 1
ATOM 1263 O O . TRP A 1 158 ? -11.498 0.872 14.462 1.00 80.19 158 TRP A O 1
ATOM 1273 N N . ASP A 1 159 ? -12.461 2.275 15.922 1.00 77.75 159 ASP A N 1
ATOM 1274 C CA . ASP A 1 159 ? -11.331 3.203 15.949 1.00 77.75 159 ASP A CA 1
ATOM 1275 C C . ASP A 1 159 ? -10.107 2.594 16.634 1.00 77.75 159 ASP A C 1
ATOM 1277 O O . ASP A 1 159 ? -8.976 2.967 16.325 1.00 77.75 159 ASP A O 1
ATOM 1281 N N . VAL A 1 160 ? -10.302 1.580 17.475 1.00 76.81 160 VAL A N 1
ATOM 1282 C CA . VAL A 1 160 ? -9.218 0.806 18.082 1.00 76.81 160 VAL A CA 1
ATOM 1283 C C . VAL A 1 160 ? -8.593 -0.145 17.067 1.00 76.81 160 VAL A C 1
ATOM 1285 O O . VAL A 1 160 ? -7.365 -0.194 16.953 1.00 76.81 160 VAL A O 1
ATOM 1288 N N . TYR A 1 161 ? -9.408 -0.855 16.280 1.00 71.94 161 TYR A N 1
ATOM 1289 C CA . TYR A 1 161 ? -8.899 -1.654 15.162 1.00 71.94 161 TYR A CA 1
ATOM 1290 C C . TYR A 1 161 ? -8.157 -0.782 14.156 1.00 71.94 161 TYR A C 1
ATOM 1292 O O . TYR A 1 161 ? -7.067 -1.154 13.718 1.00 71.94 161 TYR A O 1
ATOM 1300 N N . LYS A 1 162 ? -8.684 0.409 13.850 1.00 76.06 162 LYS A N 1
ATOM 1301 C CA . LYS A 1 162 ? -7.973 1.390 13.030 1.00 76.06 162 LYS A CA 1
ATOM 1302 C C . LYS A 1 162 ? -6.683 1.822 13.704 1.00 76.06 162 LYS A C 1
ATOM 1304 O O . LYS A 1 162 ? -5.659 1.729 13.064 1.00 76.06 162 LYS A O 1
ATOM 1309 N N . ALA A 1 163 ? -6.664 2.237 14.966 1.00 74.56 163 ALA A N 1
ATOM 1310 C CA . ALA A 1 163 ? -5.442 2.698 15.628 1.00 74.56 163 ALA A CA 1
ATOM 1311 C C . ALA A 1 163 ? -4.339 1.625 15.648 1.00 74.56 163 ALA A C 1
ATOM 1313 O O . ALA A 1 163 ? -3.173 1.938 15.420 1.00 74.56 163 ALA A O 1
ATOM 1314 N N . ILE A 1 164 ? -4.716 0.360 15.848 1.00 71.88 164 ILE A N 1
ATOM 1315 C CA . ILE A 1 164 ? -3.795 -0.780 15.853 1.00 71.88 164 ILE A CA 1
ATOM 1316 C C . ILE A 1 164 ? -3.326 -1.151 14.433 1.00 71.88 164 ILE A C 1
ATOM 1318 O O . ILE A 1 164 ? -2.170 -1.536 14.260 1.00 71.88 164 ILE A O 1
ATOM 1322 N N . ASN A 1 165 ? -4.191 -1.039 13.418 1.00 70.75 165 ASN A N 1
ATOM 1323 C CA . ASN A 1 165 ? -3.883 -1.425 12.034 1.00 70.75 165 ASN A CA 1
ATOM 1324 C C . ASN A 1 165 ? -3.543 -0.246 11.107 1.00 70.75 165 ASN A C 1
ATOM 1326 O O . ASN A 1 165 ? -3.175 -0.476 9.956 1.00 70.75 165 ASN A O 1
ATOM 1330 N N . LYS A 1 166 ? -3.617 1.003 11.574 1.00 66.56 166 LYS A N 1
ATOM 1331 C CA . LYS A 1 166 ? -3.321 2.219 10.797 1.00 66.56 166 LYS A CA 1
ATOM 1332 C C . LYS A 1 166 ? -1.877 2.203 10.315 1.00 66.56 166 LYS A C 1
ATOM 1334 O O . LYS A 1 166 ? -1.599 2.586 9.186 1.00 66.56 166 LYS A O 1
ATOM 1339 N N . GLU A 1 167 ? -0.972 1.674 11.131 1.00 57.72 167 GLU A N 1
ATOM 1340 C CA . GLU A 1 167 ? 0.423 1.439 10.748 1.00 57.72 167 GLU A CA 1
ATOM 1341 C C . GLU A 1 167 ? 0.616 0.253 9.786 1.00 57.72 167 GLU A C 1
ATOM 1343 O O . GLU A 1 167 ? 1.655 0.143 9.135 1.00 57.72 167 GLU A O 1
ATOM 1348 N N . GLY A 1 168 ? -0.381 -0.630 9.667 1.00 58.22 168 GLY A N 1
ATOM 1349 C CA . GLY A 1 168 ? -0.369 -1.820 8.815 1.00 58.22 168 GLY A CA 1
ATOM 1350 C C . GLY A 1 168 ? -0.601 -1.557 7.326 1.00 58.22 168 GLY A C 1
ATOM 1351 O O . GLY A 1 168 ? -0.356 -2.467 6.536 1.00 58.22 168 GLY A O 1
ATOM 1352 N N . GLY A 1 169 ? -1.003 -0.333 6.951 1.00 58.88 169 GLY A N 1
ATOM 1353 C CA . GLY A 1 169 ? -1.035 0.163 5.571 1.00 58.88 169 GLY A CA 1
ATOM 1354 C C . GLY A 1 169 ? -2.021 -0.573 4.662 1.00 58.88 169 GLY A C 1
ATOM 1355 O O . GLY A 1 169 ? -1.623 -1.494 3.952 1.00 58.88 169 GLY A O 1
ATOM 1356 N N . GLY A 1 170 ? -3.287 -0.147 4.672 1.00 56.47 170 GLY A N 1
ATOM 1357 C CA . GLY A 1 170 ? -4.331 -0.684 3.788 1.00 56.47 170 GLY A CA 1
ATOM 1358 C C . GLY A 1 170 ? -4.863 0.293 2.734 1.00 56.47 170 GLY A C 1
ATOM 1359 O O . GLY A 1 170 ? -5.231 -0.156 1.660 1.00 56.47 170 GLY A O 1
ATOM 1360 N N . SER A 1 171 ? -4.885 1.602 3.013 1.00 56.06 171 SER A N 1
ATOM 1361 C CA . SER A 1 171 ? -5.674 2.551 2.208 1.00 56.06 171 SER A CA 1
ATOM 1362 C C . SER A 1 171 ? -5.066 2.896 0.844 1.00 56.06 171 SER A C 1
ATOM 1364 O O . SER A 1 171 ? -5.813 3.056 -0.106 1.00 56.06 171 SER A O 1
ATOM 1366 N N . ASP A 1 172 ? -3.737 2.941 0.724 1.00 61.34 172 ASP A N 1
ATOM 1367 C CA . ASP A 1 172 ? -3.071 3.418 -0.506 1.00 61.34 172 ASP A CA 1
ATOM 1368 C C . ASP A 1 172 ? -2.587 2.256 -1.398 1.00 61.34 172 ASP A C 1
ATOM 1370 O O . ASP A 1 172 ? -1.756 2.435 -2.281 1.00 61.34 172 ASP A O 1
ATOM 1374 N N . SER A 1 173 ? -3.011 1.015 -1.123 1.00 73.06 173 SER A N 1
ATOM 1375 C CA . SER A 1 173 ? -2.385 -0.164 -1.738 1.00 73.06 173 SER A CA 1
ATOM 1376 C C . SER A 1 173 ? -2.874 -0.486 -3.148 1.00 73.06 173 SER A C 1
ATOM 1378 O O . SER A 1 173 ? -2.135 -1.155 -3.861 1.00 73.06 173 SER A O 1
ATOM 1380 N N . GLU A 1 174 ? -4.093 -0.093 -3.512 1.00 78.94 174 GLU A N 1
ATOM 1381 C CA . GLU A 1 174 ? -4.681 -0.380 -4.828 1.00 78.94 174 GLU A CA 1
ATOM 1382 C C . GLU A 1 174 ? -4.171 0.615 -5.873 1.00 78.94 174 GLU A C 1
ATOM 1384 O O . GLU A 1 174 ? -3.558 0.209 -6.853 1.00 78.94 174 GLU A O 1
ATOM 1389 N N . GLU A 1 175 ? -4.255 1.914 -5.575 1.00 82.31 175 GLU A N 1
ATOM 1390 C CA . GLU A 1 175 ? -3.707 2.984 -6.420 1.00 82.31 175 GLU A CA 1
ATOM 1391 C C . GLU A 1 175 ? -2.193 2.825 -6.661 1.00 82.31 175 GLU A C 1
ATOM 1393 O O . GLU A 1 175 ? -1.693 3.041 -7.765 1.00 82.31 175 GLU A O 1
ATOM 1398 N N . GLU A 1 176 ? -1.428 2.427 -5.636 1.00 85.44 176 GLU A N 1
ATOM 1399 C CA . GLU A 1 176 ? 0.002 2.145 -5.805 1.00 85.44 176 GLU A CA 1
ATOM 1400 C C . GLU A 1 176 ? 0.263 0.911 -6.684 1.00 85.44 176 GLU A C 1
ATOM 1402 O O . GLU A 1 176 ? 1.287 0.873 -7.365 1.00 85.44 176 GLU A O 1
ATOM 1407 N N . GLU A 1 177 ? -0.624 -0.089 -6.677 1.00 87.06 177 GLU A N 1
ATOM 1408 C CA . GLU A 1 177 ? -0.483 -1.286 -7.514 1.00 87.06 177 GLU A CA 1
ATOM 1409 C C . GLU A 1 177 ? -0.809 -0.975 -8.977 1.00 87.06 177 GLU A C 1
ATOM 1411 O O . GLU A 1 177 ? -0.068 -1.397 -9.861 1.00 87.06 177 GLU A O 1
ATOM 1416 N N . GLU A 1 178 ? -1.853 -0.186 -9.237 1.00 89.12 178 GLU A N 1
ATOM 1417 C CA . GLU A 1 178 ? -2.193 0.286 -10.583 1.00 89.12 178 GLU A CA 1
ATOM 1418 C C . GLU A 1 178 ? -1.047 1.102 -11.190 1.00 89.12 178 GLU A C 1
ATOM 1420 O O . GLU A 1 178 ? -0.562 0.779 -12.275 1.00 89.12 178 GLU A O 1
ATOM 1425 N N . LYS A 1 179 ? -0.518 2.087 -10.451 1.00 89.62 179 LYS A N 1
ATOM 1426 C CA . LYS A 1 179 ? 0.644 2.884 -10.888 1.00 89.62 179 LYS A CA 1
ATOM 1427 C C . LYS A 1 179 ? 1.866 2.017 -11.167 1.00 89.62 179 LYS A C 1
ATOM 1429 O O . LYS A 1 179 ? 2.599 2.247 -12.124 1.00 89.62 179 LYS A O 1
ATOM 1434 N N . LEU A 1 180 ? 2.105 1.011 -10.331 1.00 91.12 180 LEU A N 1
ATOM 1435 C CA . LEU A 1 180 ? 3.217 0.086 -10.514 1.00 91.12 180 LEU A CA 1
ATOM 1436 C C . LEU A 1 180 ? 3.043 -0.757 -11.781 1.00 91.12 180 LEU A C 1
ATOM 1438 O O . LEU A 1 180 ? 4.012 -0.923 -12.518 1.00 91.12 180 LEU A O 1
ATOM 1442 N N . GLN A 1 181 ? 1.829 -1.230 -12.070 1.00 89.94 181 GLN A N 1
ATOM 1443 C CA . GLN A 1 181 ? 1.523 -1.950 -13.309 1.00 89.94 181 GLN A CA 1
ATOM 1444 C C . GLN A 1 181 ? 1.715 -1.062 -14.545 1.00 89.94 181 GLN A C 1
ATOM 1446 O O . GLN A 1 181 ? 2.325 -1.503 -15.520 1.00 89.94 181 GLN A O 1
ATOM 1451 N N . GLU A 1 182 ? 1.261 0.194 -14.504 1.00 89.88 182 GLU A N 1
ATOM 1452 C CA . GLU A 1 182 ? 1.472 1.163 -15.589 1.00 89.88 182 GLU A CA 1
ATOM 1453 C C . GLU A 1 182 ? 2.970 1.389 -15.859 1.00 89.88 182 GLU A C 1
ATOM 1455 O O . GLU A 1 182 ? 3.431 1.270 -17.000 1.00 89.88 182 GLU A O 1
ATOM 1460 N N . LEU A 1 183 ? 3.752 1.626 -14.801 1.00 89.94 183 LEU A N 1
ATOM 1461 C CA . LEU A 1 183 ? 5.205 1.788 -14.887 1.00 89.94 183 LEU A CA 1
ATOM 1462 C C . LEU A 1 183 ? 5.898 0.522 -15.405 1.00 89.94 183 LEU A C 1
ATOM 1464 O O . LEU A 1 183 ? 6.831 0.613 -16.200 1.00 89.94 183 LEU A O 1
ATOM 1468 N N . GLU A 1 184 ? 5.454 -0.667 -14.999 1.00 89.69 184 GLU A N 1
ATOM 1469 C CA . GLU A 1 184 ? 6.013 -1.931 -15.485 1.00 89.69 184 GLU A CA 1
ATOM 1470 C C . GLU A 1 184 ? 5.752 -2.151 -16.971 1.00 89.69 184 GLU A C 1
ATOM 1472 O O . GLU A 1 184 ? 6.646 -2.617 -17.679 1.00 89.69 184 GLU A O 1
ATOM 1477 N N . VAL A 1 185 ? 4.571 -1.782 -17.473 1.00 89.62 185 VAL A N 1
ATOM 1478 C CA . VAL A 1 185 ? 4.271 -1.845 -18.910 1.00 89.62 185 VAL A CA 1
ATOM 1479 C C . VAL A 1 185 ? 5.225 -0.939 -19.691 1.00 89.62 185 VAL A C 1
ATOM 1481 O O . VAL A 1 185 ? 5.826 -1.393 -20.669 1.00 89.62 185 VAL A O 1
ATOM 1484 N N . VAL A 1 186 ? 5.423 0.299 -19.231 1.00 89.44 186 VAL A N 1
ATOM 1485 C CA . VAL A 1 186 ? 6.351 1.266 -19.839 1.00 89.44 186 VAL A CA 1
ATOM 1486 C C . VAL A 1 186 ? 7.798 0.754 -19.796 1.00 89.44 186 VAL A C 1
ATOM 1488 O O . VAL A 1 186 ? 8.484 0.681 -20.821 1.00 89.44 186 VAL A O 1
ATOM 1491 N N . LEU A 1 187 ? 8.270 0.333 -18.623 1.00 89.12 187 LEU A N 1
ATOM 1492 C CA . LEU A 1 187 ? 9.641 -0.141 -18.428 1.00 89.12 187 LEU A CA 1
ATOM 1493 C C . LEU A 1 187 ? 9.916 -1.447 -19.175 1.00 89.12 187 LEU A C 1
ATOM 1495 O O . LEU A 1 187 ? 11.029 -1.648 -19.652 1.00 89.12 187 LEU A O 1
ATOM 1499 N N . LYS A 1 188 ? 8.923 -2.321 -19.352 1.00 88.50 188 LYS A N 1
ATOM 1500 C CA . LYS A 1 188 ? 9.075 -3.556 -20.131 1.00 88.50 188 LYS A CA 1
ATOM 1501 C C . LYS A 1 188 ? 9.320 -3.279 -21.612 1.00 88.50 188 LYS A C 1
ATOM 1503 O O . LYS A 1 188 ? 10.059 -4.029 -22.247 1.00 88.50 188 LYS A O 1
ATOM 1508 N N . GLN A 1 189 ? 8.724 -2.218 -22.151 1.00 87.19 189 GLN A N 1
ATOM 1509 C CA . GLN A 1 189 ? 8.895 -1.833 -23.552 1.00 87.19 189 GLN A CA 1
ATOM 1510 C C . GLN A 1 189 ? 10.230 -1.124 -23.798 1.00 87.19 189 GLN A C 1
ATOM 1512 O O . GLN A 1 189 ? 10.896 -1.408 -24.792 1.00 87.19 189 GLN A O 1
ATOM 1517 N N . HIS A 1 190 ? 10.647 -0.241 -22.887 1.00 85.88 190 HIS A N 1
ATOM 1518 C CA . HIS A 1 190 ? 11.808 0.629 -23.110 1.00 85.88 190 HIS A CA 1
ATOM 1519 C C . HIS A 1 190 ? 13.082 0.216 -22.356 1.00 85.88 190 HIS A C 1
ATOM 1521 O O . HIS A 1 190 ? 14.183 0.592 -22.753 1.00 85.88 190 HIS A O 1
ATOM 1527 N N . SER A 1 191 ? 12.967 -0.561 -21.277 1.00 85.44 191 SER A N 1
ATOM 1528 C CA . SER A 1 191 ? 14.090 -0.986 -20.431 1.00 85.44 191 SER A CA 1
ATOM 1529 C C . SER A 1 191 ? 13.891 -2.398 -19.840 1.00 85.44 191 SER A C 1
ATOM 1531 O O . SER A 1 191 ? 13.876 -2.583 -18.619 1.00 85.44 191 SER A O 1
ATOM 1533 N N . PRO A 1 192 ? 13.782 -3.449 -20.678 1.00 82.50 192 PRO A N 1
ATOM 1534 C CA . PRO A 1 192 ? 13.554 -4.815 -20.195 1.00 82.50 192 PRO A CA 1
ATOM 1535 C C . PRO A 1 192 ? 14.692 -5.337 -19.298 1.00 82.50 192 PRO A C 1
ATOM 1537 O O . PRO A 1 192 ? 14.458 -6.145 -18.400 1.00 82.50 192 PRO A O 1
ATOM 1540 N N . GLY A 1 193 ? 15.923 -4.849 -19.499 1.00 84.31 193 GLY A N 1
ATOM 1541 C CA . GLY A 1 193 ? 17.082 -5.210 -18.677 1.00 84.31 193 GLY A CA 1
ATOM 1542 C C . GLY A 1 193 ? 16.998 -4.705 -17.232 1.00 84.31 193 GLY A C 1
ATOM 1543 O O . GLY A 1 193 ? 17.484 -5.383 -16.331 1.00 84.31 193 GLY A O 1
ATOM 1544 N N . PHE A 1 194 ? 16.343 -3.563 -16.994 1.00 85.81 194 PHE A N 1
ATOM 1545 C CA . PHE A 1 194 ? 16.143 -3.025 -15.647 1.00 85.81 194 PHE A CA 1
ATOM 1546 C C . PHE A 1 194 ? 15.215 -3.926 -14.826 1.00 85.81 194 PHE A C 1
ATOM 1548 O O . PHE A 1 194 ? 15.571 -4.344 -13.723 1.00 85.81 194 PHE A O 1
ATOM 1555 N N . LEU A 1 195 ? 14.066 -4.304 -15.400 1.00 83.69 195 LEU A N 1
ATOM 1556 C CA . LEU A 1 195 ? 13.123 -5.215 -14.749 1.00 83.69 195 LEU A CA 1
ATOM 1557 C C . LEU A 1 195 ? 13.744 -6.597 -14.522 1.00 83.69 195 LEU A C 1
ATOM 1559 O O . LEU A 1 195 ? 13.581 -7.165 -13.448 1.00 83.69 195 LEU A O 1
ATOM 1563 N N . ALA A 1 196 ? 14.510 -7.117 -15.486 1.00 79.88 196 ALA A N 1
ATOM 1564 C CA . ALA A 1 196 ? 15.216 -8.388 -15.329 1.00 79.88 196 ALA A CA 1
ATOM 1565 C C . ALA A 1 196 ? 16.280 -8.343 -14.217 1.00 79.88 196 ALA A C 1
ATOM 1567 O O . ALA A 1 196 ? 16.426 -9.313 -13.478 1.00 79.88 196 ALA A O 1
ATOM 1568 N N . ALA A 1 197 ? 17.001 -7.229 -14.059 1.00 81.94 197 ALA A N 1
ATOM 1569 C CA . ALA A 1 197 ? 17.963 -7.056 -12.971 1.00 81.94 197 ALA A CA 1
ATOM 1570 C C . ALA A 1 197 ? 17.274 -6.961 -11.601 1.00 81.94 197 ALA A C 1
ATOM 1572 O O . ALA A 1 197 ? 17.749 -7.551 -10.631 1.00 81.94 197 ALA A O 1
ATOM 1573 N N . ALA A 1 198 ? 16.132 -6.273 -11.522 1.00 79.12 198 ALA A N 1
ATOM 1574 C CA . ALA A 1 198 ? 15.359 -6.176 -10.289 1.00 79.12 198 ALA A CA 1
ATOM 1575 C C . ALA A 1 198 ? 14.686 -7.514 -9.910 1.00 79.12 198 ALA A C 1
ATOM 1577 O O . ALA A 1 198 ? 14.722 -7.931 -8.749 1.00 79.12 198 ALA A O 1
ATOM 1578 N N . ALA A 1 199 ? 14.147 -8.228 -10.903 1.00 69.81 199 ALA A N 1
ATOM 1579 C CA . ALA A 1 199 ? 13.552 -9.556 -10.757 1.00 69.81 199 ALA A CA 1
ATOM 1580 C C . ALA A 1 199 ? 14.594 -10.671 -10.577 1.00 69.81 199 ALA A C 1
ATOM 1582 O O . ALA A 1 199 ? 14.276 -11.711 -10.013 1.00 69.81 199 ALA A O 1
ATOM 1583 N N . GLY A 1 200 ? 15.852 -10.459 -10.978 1.00 56.03 200 GLY A N 1
ATOM 1584 C CA . GLY A 1 200 ? 16.967 -11.406 -10.831 1.00 56.03 200 GLY A CA 1
ATOM 1585 C C . GLY A 1 200 ? 17.335 -11.760 -9.383 1.00 56.03 200 GLY A C 1
ATOM 1586 O O . GLY A 1 200 ? 18.233 -12.568 -9.160 1.00 56.03 200 GLY A O 1
ATOM 1587 N N . SER A 1 201 ? 16.630 -11.188 -8.405 1.00 51.38 201 SER A N 1
ATOM 1588 C CA . SER A 1 201 ? 16.650 -11.581 -6.993 1.00 51.38 201 SER A CA 1
ATOM 1589 C C . SER A 1 201 ? 15.583 -12.628 -6.615 1.00 51.38 201 SER A C 1
ATOM 1591 O O . SER A 1 201 ? 15.622 -13.163 -5.508 1.00 51.38 201 SER A O 1
ATOM 1593 N N . ALA A 1 202 ? 14.653 -12.953 -7.520 1.00 52.38 202 ALA A N 1
ATOM 1594 C CA . ALA A 1 202 ? 13.606 -13.955 -7.355 1.00 52.38 202 ALA A CA 1
ATOM 1595 C C . ALA A 1 202 ? 13.858 -15.136 -8.308 1.00 52.38 202 ALA A C 1
ATOM 1597 O O . ALA A 1 202 ? 13.419 -15.159 -9.454 1.00 52.38 202 ALA A O 1
ATOM 1598 N N . ASP A 1 203 ? 14.554 -16.158 -7.813 1.00 52.03 203 ASP A N 1
ATOM 1599 C CA . ASP A 1 203 ? 14.886 -17.393 -8.545 1.00 52.03 203 ASP A CA 1
ATOM 1600 C C . ASP A 1 203 ? 13.661 -18.300 -8.828 1.00 52.03 203 ASP A C 1
ATOM 1602 O O . ASP A 1 203 ? 13.808 -19.446 -9.237 1.00 52.03 203 ASP A O 1
ATOM 1606 N N . HIS A 1 204 ? 12.440 -17.803 -8.594 1.00 53.69 204 HIS A N 1
ATOM 1607 C CA . HIS A 1 204 ? 11.198 -18.579 -8.661 1.00 53.69 204 HIS A CA 1
ATOM 1608 C C . HIS A 1 204 ? 10.499 -18.574 -10.025 1.00 53.69 204 HIS A C 1
ATOM 1610 O O . HIS A 1 204 ? 9.750 -19.509 -10.294 1.00 53.69 204 HIS A O 1
ATOM 1616 N N . ASP A 1 205 ? 10.773 -17.594 -10.893 1.00 53.53 205 ASP A N 1
ATOM 1617 C CA . ASP A 1 205 ? 10.059 -17.438 -12.175 1.00 53.53 205 ASP A CA 1
ATOM 1618 C C . ASP A 1 205 ? 10.911 -17.776 -13.407 1.00 53.53 205 ASP A C 1
ATOM 1620 O O . ASP A 1 205 ? 10.491 -17.568 -14.550 1.00 53.53 205 ASP A O 1
ATOM 1624 N N . LYS A 1 206 ? 12.116 -18.327 -13.216 1.00 65.19 206 LYS A N 1
ATOM 1625 C CA . LYS A 1 206 ? 12.865 -18.873 -14.351 1.00 65.19 206 LYS A CA 1
ATOM 1626 C C . LYS A 1 206 ? 12.127 -20.113 -14.863 1.00 65.19 206 LYS A C 1
ATOM 1628 O O . LYS A 1 206 ? 11.838 -21.013 -14.074 1.00 65.19 206 LYS A O 1
ATOM 1633 N N . PRO A 1 207 ? 11.826 -20.202 -16.171 1.00 67.56 207 PRO A N 1
ATOM 1634 C CA . PRO A 1 207 ? 11.238 -21.410 -16.723 1.00 67.56 207 PRO A CA 1
ATOM 1635 C C . PRO A 1 207 ? 12.198 -22.572 -16.466 1.00 67.56 207 PRO A C 1
ATOM 1637 O O . PRO A 1 207 ? 13.334 -22.544 -16.939 1.00 67.56 207 PRO A O 1
ATOM 1640 N N . LEU A 1 208 ? 11.730 -23.577 -15.718 1.00 73.81 208 LEU A N 1
ATOM 1641 C CA . LEU A 1 208 ? 12.519 -24.763 -15.397 1.00 73.81 208 LEU A CA 1
ATOM 1642 C C . LEU A 1 208 ? 13.108 -25.344 -16.682 1.00 73.81 208 LEU A C 1
ATOM 1644 O O . LEU A 1 208 ? 12.397 -25.602 -17.673 1.00 73.81 208 LEU A O 1
ATOM 1648 N N . THR A 1 209 ? 14.419 -25.549 -16.655 1.00 80.69 209 THR A N 1
ATOM 1649 C CA . THR A 1 209 ? 15.135 -26.220 -17.734 1.00 80.69 209 THR A CA 1
ATOM 1650 C C . THR A 1 209 ? 14.562 -27.624 -17.935 1.00 80.69 209 THR A C 1
ATOM 1652 O O . THR A 1 209 ? 13.899 -28.195 -17.064 1.00 80.69 209 THR A O 1
ATOM 1655 N N . ILE A 1 210 ? 14.785 -28.205 -19.116 1.00 83.88 210 ILE A N 1
ATOM 1656 C CA . ILE A 1 210 ? 14.305 -29.564 -19.418 1.00 83.88 210 ILE A CA 1
ATOM 1657 C C . ILE A 1 210 ? 14.838 -30.562 -18.376 1.00 83.88 210 ILE A C 1
ATOM 1659 O O . ILE A 1 210 ? 14.100 -31.447 -17.968 1.00 83.88 210 ILE A O 1
ATOM 1663 N N . ALA A 1 211 ? 16.071 -30.381 -17.893 1.00 82.31 211 ALA A N 1
ATOM 1664 C CA . ALA A 1 211 ? 16.669 -31.222 -16.858 1.00 82.31 211 ALA A CA 1
ATOM 1665 C C . ALA A 1 211 ? 15.985 -31.069 -15.486 1.00 82.31 211 ALA A C 1
ATOM 1667 O O . ALA A 1 211 ? 15.644 -32.071 -14.862 1.00 82.31 211 ALA A O 1
ATOM 1668 N N . GLU A 1 212 ? 15.726 -29.837 -15.040 1.00 82.75 212 GLU A N 1
ATOM 1669 C CA . GLU A 1 212 ? 15.067 -29.567 -13.751 1.00 82.75 212 GLU A CA 1
ATOM 1670 C C . GLU A 1 212 ? 13.625 -30.087 -13.715 1.00 82.75 212 GLU A C 1
ATOM 1672 O O . GLU A 1 212 ? 13.150 -30.525 -12.668 1.00 82.75 212 GLU A O 1
ATOM 1677 N N . ARG A 1 213 ? 12.941 -30.122 -14.868 1.00 82.75 213 ARG A N 1
ATOM 1678 C CA . ARG A 1 213 ? 11.600 -30.717 -15.004 1.00 82.75 213 ARG A CA 1
ATOM 1679 C C . ARG A 1 213 ? 11.534 -32.193 -14.617 1.00 82.75 213 ARG A C 1
ATOM 1681 O O . ARG A 1 213 ? 10.466 -32.655 -14.226 1.00 82.75 213 ARG A O 1
ATOM 1688 N N . TYR A 1 214 ? 12.641 -32.921 -14.731 1.00 89.00 214 TYR A N 1
ATOM 1689 C CA . TYR A 1 214 ? 12.717 -34.339 -14.377 1.00 89.00 214 TYR A CA 1
ATOM 1690 C C . TYR A 1 214 ? 13.324 -34.584 -12.986 1.00 89.00 214 TYR A C 1
ATOM 1692 O O . TYR A 1 214 ? 13.539 -35.737 -12.613 1.00 89.00 214 TYR A O 1
ATOM 1700 N N . GLN A 1 215 ? 13.593 -33.537 -12.197 1.00 88.81 215 GLN A N 1
ATOM 1701 C CA . GLN A 1 215 ? 14.165 -33.670 -10.859 1.00 88.81 215 GLN A CA 1
ATOM 1702 C C . GLN A 1 215 ? 13.075 -33.751 -9.780 1.00 88.81 215 GLN A C 1
ATOM 1704 O O . GLN A 1 215 ? 12.263 -32.842 -9.609 1.00 88.81 215 GLN A O 1
ATOM 1709 N N . LEU A 1 216 ? 13.093 -34.830 -8.993 1.00 85.25 216 LEU A N 1
ATOM 1710 C CA . LEU A 1 216 ? 12.221 -34.986 -7.827 1.00 85.25 216 LEU A CA 1
ATOM 1711 C C . LEU A 1 216 ? 12.873 -34.347 -6.595 1.00 85.25 216 LEU A C 1
ATOM 1713 O O . LEU A 1 216 ? 13.930 -34.783 -6.140 1.00 85.25 216 LEU A O 1
ATOM 1717 N N . HIS A 1 217 ? 12.231 -33.321 -6.038 1.00 81.31 217 HIS A N 1
ATOM 1718 C CA . HIS A 1 217 ? 12.670 -32.679 -4.800 1.00 81.31 217 HIS A CA 1
ATOM 1719 C C . HIS A 1 217 ? 12.055 -33.397 -3.593 1.00 81.31 217 HIS A C 1
ATOM 1721 O O . HIS A 1 217 ? 10.903 -33.164 -3.232 1.00 81.31 217 HIS A O 1
ATOM 1727 N N . LEU A 1 218 ? 12.831 -34.282 -2.968 1.00 84.56 218 LEU A N 1
ATOM 1728 C CA . LEU A 1 218 ? 12.421 -35.042 -1.786 1.00 84.56 218 LEU A CA 1
ATOM 1729 C C . LEU A 1 218 ? 12.881 -34.312 -0.517 1.00 84.56 218 LEU A C 1
ATOM 1731 O O . LEU A 1 218 ? 14.043 -34.403 -0.134 1.00 84.56 218 LEU A O 1
ATOM 1735 N N . SER A 1 219 ? 11.985 -33.563 0.127 1.00 78.12 219 SER A N 1
ATOM 1736 C CA . SER A 1 219 ? 12.293 -32.811 1.355 1.00 78.12 219 SER A CA 1
ATOM 1737 C C . SER A 1 219 ? 11.782 -33.517 2.612 1.00 78.12 219 SER A C 1
ATOM 1739 O O . SER A 1 219 ? 12.561 -33.903 3.477 1.00 78.12 219 SER A O 1
ATOM 1741 N N . THR A 1 220 ? 10.470 -33.726 2.713 1.00 77.50 220 THR A N 1
ATOM 1742 C CA . THR A 1 220 ? 9.841 -34.327 3.907 1.00 77.50 220 THR A CA 1
ATOM 1743 C C . THR A 1 220 ? 9.755 -35.853 3.860 1.00 77.50 220 THR A C 1
ATOM 1745 O O . THR A 1 220 ? 9.591 -36.486 4.902 1.00 77.50 220 THR A O 1
ATOM 1748 N N . GLU A 1 221 ? 9.941 -36.450 2.681 1.00 75.75 221 GLU A N 1
ATOM 1749 C CA . GLU A 1 221 ? 9.887 -37.904 2.475 1.00 75.75 221 GLU A CA 1
ATOM 1750 C C . GLU A 1 221 ? 11.064 -38.645 3.131 1.00 75.75 221 GLU A C 1
ATOM 1752 O O . GLU A 1 221 ? 10.927 -39.806 3.493 1.00 75.75 221 GLU A O 1
ATOM 1757 N N . LEU A 1 222 ? 12.195 -37.968 3.371 1.00 73.00 222 LEU A N 1
ATOM 1758 C CA . LEU A 1 222 ? 13.362 -38.551 4.052 1.00 73.00 222 LEU A CA 1
ATOM 1759 C C . LEU A 1 222 ? 13.177 -38.703 5.568 1.00 73.00 222 LEU A C 1
ATOM 1761 O O . LEU A 1 222 ? 13.904 -39.458 6.201 1.00 73.00 222 LEU A O 1
ATOM 1765 N N . ILE A 1 223 ? 12.242 -37.960 6.168 1.00 79.94 223 ILE A N 1
ATOM 1766 C CA . ILE A 1 223 ? 12.020 -37.963 7.625 1.00 79.94 223 ILE A CA 1
ATOM 1767 C C . ILE A 1 223 ? 10.973 -39.024 8.014 1.00 79.94 223 ILE A C 1
ATOM 1769 O O . ILE A 1 223 ? 10.843 -39.376 9.183 1.00 79.94 223 ILE A O 1
ATOM 1773 N N . ARG A 1 224 ? 10.207 -39.536 7.041 1.00 72.88 224 ARG A N 1
ATOM 1774 C CA . ARG A 1 224 ? 9.134 -40.520 7.259 1.00 72.88 224 ARG A CA 1
ATOM 1775 C C . ARG A 1 224 ? 9.557 -41.980 7.075 1.00 72.88 224 ARG A C 1
ATOM 1777 O O . ARG A 1 224 ? 8.745 -42.850 7.381 1.00 72.88 224 ARG A O 1
ATOM 1784 N N . THR A 1 225 ? 10.764 -42.240 6.578 1.00 58.12 225 THR A N 1
ATOM 1785 C CA . THR A 1 225 ? 11.325 -43.590 6.382 1.00 58.12 225 THR A CA 1
ATOM 1786 C C . THR A 1 225 ? 12.126 -44.039 7.589 1.00 58.12 225 THR A C 1
ATOM 1788 O O . THR A 1 225 ? 11.917 -45.188 8.030 1.00 58.12 225 THR A O 1
#

Organism: NCBI:txid1518452

Solvent-accessible surface area (backbone atoms only — not comparable to full-atom values): 13818 Å² total; per-residue (Å²): 110,70,70,53,52,55,51,47,56,50,53,56,59,54,69,76,52,58,88,86,40,71,67,51,54,52,56,29,56,75,71,71,38,96,43,72,69,54,47,54,48,52,48,52,53,50,53,52,50,50,50,52,50,49,52,49,50,51,50,57,41,63,73,46,66,88,57,84,93,76,84,90,74,85,87,77,96,75,79,84,80,80,67,79,69,78,71,70,59,90,50,72,67,58,25,52,54,50,51,50,49,52,53,48,52,48,50,51,54,50,50,51,52,48,51,49,50,50,52,45,53,42,48,70,36,94,82,34,71,63,25,51,53,52,49,47,55,52,52,58,54,61,68,76,55,91,71,78,92,60,85,73,78,48,78,69,48,54,54,51,55,42,65,68,43,62,84,56,66,71,88,67,56,62,68,53,47,53,53,44,52,54,44,48,57,43,37,53,74,78,37,49,67,58,55,49,60,67,48,68,78,53,88,80,77,64,80,73,49,81,68,59,71,74,58,82,88,76,72,69,67,74,79,76,113

pLDDT: mean 75.84, std 15.24, range [33.56, 94.12]

Mean predicted aligned error: 19.1 Å

Foldseek 3Di:
DVVLVVLVVLLVVLVPDDCPDPVNCVSCVVVVHRDSVVSVVVSVVVVVVVVVVVVVVVVVVVVVPVDDDDDDDDDDDDDDPCPPQDDADPDPVSSVVVLVVLLVLLVVLVVVVVVLVVQLVQCVDCPHPLVVVLVVLVVVVVVVDPDDPPQPPDPVSVVNVCVNCVSNDDDCPPVSVVSNVSSCVNCCVVPVVSVCVVCVVPPPPDDDDPVSVPDDDDDCVVVVD

Radius of gyration: 31.22 Å; Cα contacts (8 Å, |Δi|>4): 79; chains: 1; bounding box: 78×68×63 Å

Sequence (225 aa):
EAEVERLLELVEAMSEFTPCQPEYQHALEEAGVSSMDELKKRVATLQQKIRKTRNKLLQDSTAGVVADEQEEKEVPVAGPSSRAVATPPSDPAEAAEWLASQQREWSEIQLRRQARRSRRTEMAKRRTVASQERMRIISQLAKREKKDDNFGIRDEDWDVYKAINKEGGGSDSEEEEEKLQELEVVLKQHSPGFLAAAAGSADHDKPLTIAERYQLHLSTELIRT

Secondary structure (DSSP, 8-state):
-HHHHHHHHHHHHHHHS-TTSHHHHHHHHHHT-SSHHHHHHHHHHHHHHHHHHHHHHHHHHHTTTTS-----------S-------PPPSSHHHHHHHHHHHHHHHHHHHHHHHHHHHHHHHHHSTTSHHHHHHHHHHHHHHTS-SS---TTSSHHHHHHHHHHHGGG--TTHHHHHHHHHHHHHHHHHH-HHHHHHHHTT-TTSSPPPTTGGG----SSTTT--